Protein AF-A0A956M8A1-F1 (afdb_monomer)

Structure (mmCIF, N/CA/C/O backbone):
data_AF-A0A956M8A1-F1
#
_entry.id   AF-A0A956M8A1-F1
#
loop_
_atom_site.group_PDB
_atom_site.id
_atom_site.type_symbol
_atom_site.label_atom_id
_atom_site.label_alt_id
_atom_site.label_comp_id
_atom_site.label_asym_id
_atom_site.label_entity_id
_atom_site.label_seq_id
_atom_site.pdbx_PDB_ins_code
_atom_site.Cartn_x
_atom_site.Cartn_y
_atom_site.Cartn_z
_atom_site.occupancy
_atom_site.B_iso_or_equiv
_atom_site.auth_seq_id
_atom_site.auth_comp_id
_atom_site.auth_asym_id
_atom_site.auth_atom_id
_atom_site.pdbx_PDB_model_num
ATOM 1 N N . MET A 1 1 ? -29.589 9.123 5.450 1.00 51.94 1 MET A N 1
ATOM 2 C CA . MET A 1 1 ? -28.430 9.731 6.140 1.00 51.94 1 MET A CA 1
ATOM 3 C C . MET A 1 1 ? -27.261 9.738 5.172 1.00 51.94 1 MET A C 1
ATOM 5 O O . MET A 1 1 ? -26.953 8.689 4.619 1.00 51.94 1 MET A O 1
ATOM 9 N N . GLU A 1 2 ? -26.686 10.904 4.882 1.00 62.53 2 GLU A N 1
ATOM 10 C CA . GLU A 1 2 ? -25.584 11.034 3.921 1.00 62.53 2 GLU A CA 1
ATOM 11 C C . GLU A 1 2 ? -24.383 10.177 4.358 1.00 62.53 2 GLU A C 1
ATOM 13 O O . GLU A 1 2 ? -23.876 10.317 5.469 1.00 62.53 2 GLU A O 1
ATOM 18 N N . LYS A 1 3 ? -23.926 9.267 3.489 1.00 75.00 3 LYS A N 1
ATOM 19 C CA . LYS A 1 3 ? -22.806 8.347 3.773 1.00 75.00 3 LYS A CA 1
ATOM 20 C C . LYS A 1 3 ? -21.449 9.067 3.864 1.00 75.00 3 LYS A C 1
ATOM 22 O O . LYS A 1 3 ? -20.579 8.677 4.639 1.00 75.00 3 LYS A O 1
ATOM 27 N N . LEU A 1 4 ? -21.289 10.144 3.095 1.00 75.69 4 LEU A N 1
ATOM 28 C CA . LEU A 1 4 ? -20.060 10.937 2.959 1.00 75.69 4 LEU A CA 1
ATOM 29 C C . LEU A 1 4 ? -19.534 11.570 4.266 1.00 75.69 4 LEU A C 1
ATOM 31 O O . LEU A 1 4 ? -18.339 11.421 4.536 1.00 75.69 4 LEU A O 1
ATOM 35 N N . PRO A 1 5 ? -20.345 12.260 5.095 1.00 83.75 5 PRO A N 1
ATOM 36 C CA . PRO A 1 5 ? -19.849 12.862 6.335 1.00 83.75 5 PRO A CA 1
ATOM 37 C C . PRO A 1 5 ? -19.340 11.820 7.338 1.00 83.75 5 PRO A C 1
ATOM 39 O O . PRO A 1 5 ? -18.311 12.038 7.977 1.00 83.75 5 PRO A O 1
ATOM 42 N N . ILE A 1 6 ? -20.003 10.664 7.437 1.00 84.31 6 ILE A N 1
ATOM 43 C CA . ILE A 1 6 ? -19.610 9.587 8.358 1.00 84.31 6 ILE A CA 1
ATOM 44 C C . ILE A 1 6 ? -18.270 8.976 7.928 1.00 84.31 6 ILE A C 1
ATOM 46 O O . ILE A 1 6 ? -17.374 8.822 8.758 1.00 84.31 6 ILE A O 1
ATOM 50 N N . LEU A 1 7 ? -18.098 8.705 6.629 1.00 85.81 7 LEU A N 1
ATOM 51 C CA . LEU A 1 7 ? -16.850 8.172 6.073 1.00 85.81 7 LEU A CA 1
ATOM 52 C C . LEU A 1 7 ? -15.654 9.088 6.384 1.00 85.81 7 LEU A C 1
ATOM 54 O O . LEU A 1 7 ? -14.613 8.626 6.848 1.00 85.81 7 LEU A O 1
ATOM 58 N N . ARG A 1 8 ? -15.813 10.405 6.197 1.00 87.75 8 ARG A N 1
ATOM 59 C CA . ARG A 1 8 ? -14.757 11.391 6.489 1.00 87.75 8 ARG A CA 1
ATOM 60 C C . ARG A 1 8 ? -14.334 11.368 7.956 1.00 87.75 8 ARG A C 1
ATOM 62 O O . ARG A 1 8 ? -13.142 11.412 8.250 1.00 87.75 8 ARG A O 1
ATOM 69 N N . ILE A 1 9 ? -15.296 11.281 8.876 1.00 87.38 9 ILE A N 1
ATOM 70 C CA . ILE A 1 9 ? -15.013 11.216 10.316 1.00 87.38 9 ILE A CA 1
ATOM 71 C C . ILE A 1 9 ? -14.219 9.949 10.646 1.00 87.38 9 ILE A C 1
ATOM 73 O O . ILE A 1 9 ? -13.242 10.029 11.389 1.00 87.38 9 ILE A O 1
ATOM 77 N N . LEU A 1 10 ? -14.592 8.803 10.070 1.00 85.56 10 LEU A N 1
ATOM 78 C CA . LEU A 1 10 ? -13.878 7.540 10.275 1.00 85.56 10 LEU A CA 1
ATOM 79 C C . LEU A 1 10 ? -12.429 7.622 9.779 1.00 85.56 10 LEU A C 1
ATOM 81 O O . LEU A 1 10 ? -11.511 7.269 10.516 1.00 85.56 10 LEU A O 1
ATOM 85 N N . ILE A 1 11 ? -12.204 8.188 8.592 1.00 85.94 11 ILE A N 1
ATOM 86 C CA . ILE A 1 11 ? -10.853 8.392 8.045 1.00 85.94 11 ILE A CA 1
ATOM 87 C C . ILE A 1 11 ? -10.018 9.310 8.956 1.00 85.94 11 ILE A C 1
ATOM 89 O O . ILE A 1 11 ? -8.850 9.032 9.230 1.00 85.94 11 ILE A O 1
ATOM 93 N N . LEU A 1 12 ? -10.604 10.387 9.489 1.00 87.31 12 LEU A N 1
ATOM 94 C CA . LEU A 1 12 ? -9.912 11.281 10.427 1.00 87.31 12 LEU A CA 1
ATOM 95 C C . LEU A 1 12 ? -9.547 10.587 11.744 1.00 87.31 12 LEU A C 1
ATOM 97 O O . LEU A 1 12 ? -8.491 10.869 12.321 1.00 87.31 12 LEU A O 1
ATOM 101 N N . VAL A 1 13 ? -10.407 9.691 12.232 1.00 86.12 13 VAL A N 1
ATOM 102 C CA . VAL A 1 13 ? -10.113 8.866 13.409 1.00 86.12 13 VAL A CA 1
ATOM 103 C C . VAL A 1 13 ? -8.920 7.957 13.129 1.00 86.12 13 VAL A C 1
ATOM 105 O O . VAL A 1 13 ? -8.018 7.899 13.964 1.00 86.12 13 VAL A O 1
ATOM 108 N N . GLU A 1 14 ? -8.850 7.330 11.954 1.00 86.06 14 GLU A N 1
ATOM 109 C CA . GLU A 1 14 ? -7.715 6.483 11.560 1.00 86.06 14 GLU A CA 1
ATOM 110 C C . GLU A 1 14 ? -6.393 7.259 11.519 1.00 86.06 14 GLU A C 1
ATOM 112 O O . GLU A 1 14 ? -5.407 6.851 12.143 1.00 86.06 14 GLU A O 1
ATOM 117 N N . ILE A 1 15 ? -6.389 8.441 10.893 1.00 85.31 15 ILE A N 1
ATOM 118 C CA . ILE A 1 15 ? -5.215 9.328 10.841 1.00 85.31 15 ILE A CA 1
ATOM 119 C C . ILE A 1 15 ? -4.724 9.660 12.257 1.00 85.31 15 ILE A C 1
ATOM 121 O O . ILE A 1 15 ? -3.549 9.468 12.586 1.00 85.31 15 ILE A O 1
ATOM 125 N N . LYS A 1 16 ? -5.626 10.113 13.138 1.00 85.19 16 LYS A N 1
ATOM 126 C CA . LYS A 1 16 ? -5.287 10.431 14.537 1.00 85.19 16 LYS A CA 1
ATOM 127 C C . LYS A 1 16 ? -4.795 9.200 15.295 1.00 85.19 16 LYS A C 1
ATOM 129 O O . LYS A 1 16 ? -3.864 9.286 16.095 1.00 85.19 16 LYS A O 1
ATOM 134 N N . SER A 1 17 ? -5.406 8.050 15.036 1.00 78.69 17 SER A N 1
ATOM 135 C CA . SER A 1 17 ? -5.060 6.779 15.660 1.00 78.69 17 SER A CA 1
ATOM 136 C C . SER A 1 17 ? -3.626 6.373 15.309 1.00 78.69 17 SER A C 1
ATOM 138 O O . SER A 1 17 ? -2.879 5.910 16.175 1.00 78.69 17 SER A O 1
ATOM 140 N N . ILE A 1 18 ? -3.205 6.555 14.057 1.00 79.38 18 ILE A N 1
ATOM 141 C CA . ILE A 1 18 ? -1.835 6.283 13.595 1.00 79.38 18 ILE A CA 1
ATOM 142 C C . ILE A 1 18 ? -0.831 7.240 14.232 1.00 79.38 18 ILE A C 1
ATOM 144 O O . ILE A 1 18 ? 0.179 6.797 14.784 1.00 79.38 18 ILE A O 1
ATOM 148 N N . LEU A 1 19 ? -1.159 8.532 14.263 1.00 78.50 19 LEU A N 1
ATOM 149 C CA . LEU A 1 19 ? -0.341 9.563 14.901 1.00 78.50 19 LEU A CA 1
ATOM 150 C C . LEU A 1 19 ? -0.251 9.423 16.429 1.00 78.50 19 LEU A C 1
ATOM 152 O O . LEU A 1 19 ? 0.582 10.082 17.052 1.00 78.50 19 LEU A O 1
ATOM 156 N N . ARG A 1 20 ? -1.056 8.566 17.065 1.00 78.69 20 ARG A N 1
ATOM 157 C CA . ARG A 1 20 ? -0.955 8.286 18.507 1.00 78.69 20 ARG A CA 1
ATOM 158 C C . ARG A 1 20 ? -0.129 7.039 18.819 1.00 78.69 20 ARG A C 1
ATOM 160 O O . ARG A 1 20 ? 0.590 7.018 19.814 1.00 78.69 20 ARG A O 1
ATOM 167 N N . SER A 1 21 ? -0.217 5.998 17.996 1.00 75.00 21 SER A N 1
ATOM 168 C CA . SER A 1 21 ? 0.440 4.710 18.258 1.00 75.00 21 SER A CA 1
ATOM 169 C C . SER A 1 21 ? 1.935 4.729 17.922 1.00 75.00 21 SER A C 1
ATOM 171 O O . SER A 1 21 ? 2.307 5.028 16.789 1.00 75.00 21 SER A O 1
ATOM 173 N N . LYS A 1 22 ? 2.797 4.334 18.874 1.00 71.00 22 LYS A N 1
ATOM 174 C CA . LYS A 1 22 ? 4.254 4.204 18.655 1.00 71.00 22 LYS A CA 1
ATOM 175 C C . LYS A 1 22 ? 4.585 3.224 17.522 1.00 71.00 22 LYS A C 1
ATOM 177 O O . LYS A 1 22 ? 5.469 3.500 16.720 1.00 71.00 22 LYS A O 1
ATOM 182 N N . TYR A 1 23 ? 3.836 2.123 17.435 1.00 68.81 23 TYR A N 1
ATOM 183 C CA . TYR A 1 23 ? 4.031 1.084 16.423 1.00 68.81 23 TYR A CA 1
ATOM 184 C C . TYR A 1 23 ? 3.802 1.590 14.990 1.00 68.81 23 TYR A C 1
ATOM 186 O O . TYR A 1 23 ? 4.691 1.488 14.153 1.00 68.81 23 TYR A O 1
ATOM 194 N N . LEU A 1 24 ? 2.657 2.222 14.708 1.00 72.88 24 LEU A N 1
ATOM 195 C CA . LEU A 1 24 ? 2.382 2.717 13.352 1.00 72.88 24 LEU A CA 1
ATOM 196 C C . LEU A 1 24 ? 3.245 3.919 12.966 1.00 72.88 24 LEU A C 1
ATOM 198 O O . LEU A 1 24 ? 3.563 4.067 11.793 1.00 72.88 24 LEU A O 1
ATOM 202 N N . LYS A 1 25 ? 3.688 4.741 13.928 1.00 78.50 25 LYS A N 1
ATOM 203 C CA . LYS A 1 25 ? 4.721 5.755 13.656 1.00 78.50 25 LYS A CA 1
ATOM 204 C C . LYS A 1 25 ? 6.013 5.120 13.166 1.00 78.50 25 LYS A C 1
ATOM 206 O O . LYS A 1 25 ? 6.611 5.626 12.225 1.00 78.50 25 LYS A O 1
ATOM 211 N N . HIS A 1 26 ? 6.426 4.015 13.783 1.00 78.06 26 HIS A N 1
ATOM 212 C CA . HIS A 1 26 ? 7.600 3.284 13.331 1.00 78.06 26 HIS A CA 1
ATOM 213 C C . HIS A 1 26 ? 7.394 2.693 11.930 1.00 78.06 26 HIS A C 1
ATOM 215 O O . HIS A 1 26 ? 8.296 2.821 11.114 1.00 78.06 26 HIS A O 1
ATOM 221 N N . ASN A 1 27 ? 6.206 2.163 11.607 1.00 79.12 27 ASN A N 1
ATOM 222 C CA . ASN A 1 27 ? 5.908 1.708 10.239 1.00 79.12 27 ASN A CA 1
ATOM 223 C C . ASN A 1 27 ? 5.914 2.849 9.210 1.00 79.12 27 ASN A C 1
ATOM 225 O O . ASN A 1 27 ? 6.357 2.661 8.084 1.00 79.12 27 ASN A O 1
ATOM 229 N N . ILE A 1 28 ? 5.461 4.053 9.577 1.00 82.81 28 ILE A N 1
ATOM 230 C CA . ILE A 1 28 ? 5.602 5.223 8.699 1.00 82.81 28 ILE A CA 1
ATOM 231 C C . ILE A 1 28 ? 7.079 5.540 8.481 1.00 82.81 28 ILE A C 1
ATOM 233 O O . ILE A 1 28 ? 7.489 5.750 7.345 1.00 82.81 28 ILE A O 1
ATOM 237 N N . LEU A 1 29 ? 7.880 5.553 9.550 1.00 84.31 29 LEU A N 1
ATOM 238 C CA . LEU A 1 29 ? 9.313 5.816 9.452 1.00 84.31 29 LEU A CA 1
ATOM 239 C C . LEU A 1 29 ? 10.025 4.756 8.608 1.00 84.31 29 LEU A C 1
ATOM 241 O O . LEU A 1 29 ? 10.819 5.123 7.750 1.00 84.31 29 LEU A O 1
ATOM 245 N N . SER A 1 30 ? 9.726 3.467 8.790 1.00 82.69 30 SER A N 1
ATOM 246 C CA . SER A 1 30 ? 10.317 2.395 7.983 1.00 82.69 30 SER A CA 1
ATOM 247 C C . SER A 1 30 ? 9.926 2.506 6.509 1.00 82.69 30 SER A C 1
ATOM 249 O O . SER A 1 30 ? 10.789 2.340 5.652 1.00 82.69 30 SER A O 1
ATOM 251 N N . ASN A 1 31 ? 8.682 2.885 6.202 1.00 84.88 31 ASN A N 1
ATOM 252 C CA . ASN A 1 31 ? 8.256 3.171 4.831 1.00 84.88 31 ASN A CA 1
ATOM 253 C C . ASN A 1 31 ? 8.973 4.400 4.248 1.00 84.88 31 ASN A C 1
ATOM 255 O O . ASN A 1 31 ? 9.395 4.368 3.095 1.00 84.88 31 ASN A O 1
ATOM 259 N N . CYS A 1 32 ? 9.191 5.457 5.037 1.00 86.81 32 CYS A N 1
ATOM 260 C CA . CYS A 1 32 ? 10.012 6.595 4.613 1.00 86.81 32 CYS A CA 1
ATOM 261 C C . CYS A 1 32 ? 11.464 6.177 4.333 1.00 86.81 32 CYS A C 1
ATOM 263 O O . CYS A 1 32 ? 12.019 6.576 3.313 1.00 86.81 32 CYS A O 1
ATOM 265 N N . TYR A 1 33 ? 12.070 5.346 5.188 1.00 86.31 33 TYR A N 1
ATOM 266 C CA . TYR A 1 33 ? 13.407 4.798 4.945 1.00 86.31 33 TYR A CA 1
ATOM 267 C C . TYR A 1 33 ? 13.448 3.939 3.680 1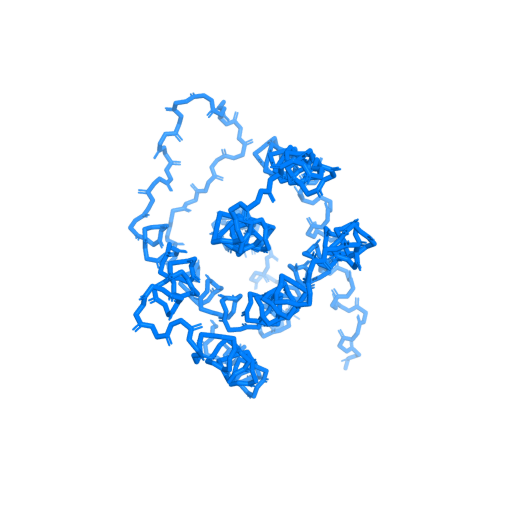.00 86.31 33 TYR A C 1
ATOM 269 O O . TYR A 1 33 ? 14.366 4.097 2.881 1.00 86.31 33 TYR A O 1
ATOM 277 N N . ALA A 1 34 ? 12.446 3.086 3.451 1.00 84.69 34 ALA A N 1
ATOM 278 C CA . ALA A 1 34 ? 12.351 2.280 2.237 1.00 84.69 34 ALA A CA 1
ATOM 279 C C . ALA A 1 34 ? 12.303 3.158 0.975 1.00 84.69 34 ALA A C 1
ATOM 281 O O . ALA A 1 34 ? 13.002 2.870 0.005 1.00 84.69 34 ALA A O 1
ATOM 282 N N . VAL A 1 35 ? 11.553 4.267 1.005 1.00 85.75 35 VAL A N 1
ATOM 283 C CA . VAL A 1 35 ? 11.546 5.247 -0.092 1.00 85.75 35 VAL A CA 1
ATOM 284 C C . VAL A 1 35 ? 12.893 5.952 -0.234 1.00 85.75 35 VAL A C 1
ATOM 286 O O . VAL A 1 35 ? 13.390 6.056 -1.344 1.00 85.75 35 VAL A O 1
ATOM 289 N N . LEU A 1 36 ? 13.542 6.391 0.845 1.00 86.69 36 LEU A N 1
ATOM 290 C CA . LEU A 1 36 ? 14.869 7.018 0.744 1.00 86.69 36 LEU A CA 1
ATOM 291 C C . LEU A 1 36 ? 15.908 6.074 0.123 1.00 86.69 36 LEU A C 1
ATOM 293 O O . LEU A 1 36 ? 16.681 6.482 -0.741 1.00 86.69 36 LEU A O 1
ATOM 297 N N . ILE A 1 37 ? 15.886 4.801 0.517 1.00 84.44 37 ILE A N 1
ATOM 298 C CA . ILE A 1 37 ? 16.754 3.773 -0.057 1.00 84.44 37 ILE A CA 1
ATOM 299 C C . ILE A 1 37 ? 16.412 3.556 -1.539 1.00 84.44 37 ILE A C 1
ATOM 301 O O . ILE A 1 37 ? 17.314 3.447 -2.365 1.00 84.44 37 ILE A O 1
ATOM 305 N N . ALA A 1 38 ? 15.125 3.544 -1.904 1.00 81.31 38 ALA A N 1
ATOM 306 C CA . ALA A 1 38 ? 14.689 3.477 -3.298 1.00 81.31 38 ALA A CA 1
ATOM 307 C C . ALA A 1 38 ? 15.300 4.585 -4.155 1.00 81.31 38 ALA A C 1
ATOM 309 O O . ALA A 1 38 ? 15.842 4.315 -5.224 1.00 81.31 38 ALA A O 1
ATOM 310 N N . LEU A 1 39 ? 15.227 5.822 -3.664 1.00 81.50 39 LEU A N 1
ATOM 311 C CA . LEU A 1 39 ? 15.738 7.000 -4.355 1.00 81.50 39 LEU A CA 1
ATOM 312 C C . LEU A 1 39 ? 17.247 6.917 -4.576 1.00 81.50 39 LEU A C 1
ATOM 314 O O . LEU A 1 39 ? 17.724 7.294 -5.643 1.00 81.50 39 LEU A O 1
ATOM 318 N N . PHE A 1 40 ? 17.982 6.372 -3.606 1.00 82.56 40 PHE A N 1
ATOM 319 C CA . PHE A 1 40 ? 19.422 6.169 -3.727 1.00 82.56 40 PHE A CA 1
ATOM 320 C C . PHE A 1 40 ? 19.777 5.202 -4.869 1.00 82.56 40 PHE A C 1
ATOM 322 O O . PHE A 1 40 ? 20.618 5.522 -5.702 1.00 82.56 40 PHE A O 1
ATOM 329 N N . PHE A 1 41 ? 19.095 4.054 -4.958 1.00 77.81 41 PHE A N 1
ATOM 330 C CA . PHE A 1 41 ? 19.347 3.068 -6.019 1.00 77.81 41 PHE A CA 1
ATOM 331 C C . PHE A 1 41 ? 18.847 3.508 -7.399 1.00 77.81 41 PHE A C 1
ATOM 333 O O . PHE A 1 41 ? 19.439 3.143 -8.409 1.00 77.81 41 PHE A O 1
ATOM 340 N N . ILE A 1 42 ? 17.760 4.280 -7.452 1.00 73.12 42 ILE A N 1
ATOM 341 C CA . ILE A 1 42 ? 17.188 4.791 -8.705 1.00 73.12 42 ILE A CA 1
ATOM 342 C C . ILE A 1 42 ? 18.021 5.951 -9.274 1.00 73.12 42 ILE A C 1
ATOM 344 O O . ILE A 1 42 ? 18.151 6.070 -10.491 1.00 73.12 42 ILE A O 1
ATOM 348 N N . GLY A 1 43 ? 18.579 6.807 -8.412 1.00 68.19 43 GLY A N 1
ATOM 349 C CA . GLY A 1 43 ? 19.349 7.983 -8.826 1.00 68.19 43 GLY A CA 1
ATOM 350 C C . GLY A 1 43 ? 20.753 7.675 -9.355 1.00 68.19 43 GLY A C 1
ATOM 351 O O . GLY A 1 43 ? 21.331 8.495 -10.070 1.00 68.19 43 GLY A O 1
ATOM 352 N N . ASP A 1 44 ? 21.308 6.508 -9.030 1.00 71.25 44 ASP A N 1
ATOM 353 C CA . ASP A 1 44 ? 22.655 6.130 -9.446 1.00 71.25 44 ASP A CA 1
ATOM 354 C C . ASP A 1 44 ? 22.654 5.509 -10.858 1.00 71.25 44 ASP A C 1
ATOM 356 O O . ASP A 1 44 ? 22.192 4.390 -11.094 1.00 71.25 44 ASP A O 1
ATOM 360 N N . LYS A 1 45 ? 23.200 6.261 -11.824 1.00 64.56 45 LYS A N 1
ATOM 361 C CA . LYS A 1 45 ? 23.272 5.889 -13.250 1.00 64.56 45 LYS A CA 1
ATOM 362 C C . LYS A 1 45 ? 24.150 4.662 -13.518 1.00 64.56 45 LYS A C 1
ATOM 364 O O . LYS A 1 45 ? 24.096 4.119 -14.620 1.00 64.56 45 LYS A O 1
ATOM 369 N N . ASN A 1 46 ? 24.948 4.230 -12.542 1.00 61.34 46 ASN A N 1
ATOM 370 C CA . ASN A 1 46 ? 25.857 3.096 -12.685 1.00 61.34 46 ASN A CA 1
ATOM 371 C C . ASN A 1 46 ? 25.167 1.732 -12.519 1.00 61.34 46 ASN A C 1
ATOM 373 O O . ASN A 1 46 ? 25.772 0.703 -12.828 1.00 61.34 46 ASN A O 1
ATOM 377 N N . TYR A 1 47 ? 23.902 1.686 -12.081 1.00 62.50 47 TYR A N 1
ATOM 378 C CA . TYR A 1 47 ? 23.160 0.427 -11.993 1.00 62.50 47 TYR A CA 1
ATOM 379 C C . TYR A 1 47 ? 22.688 -0.042 -13.373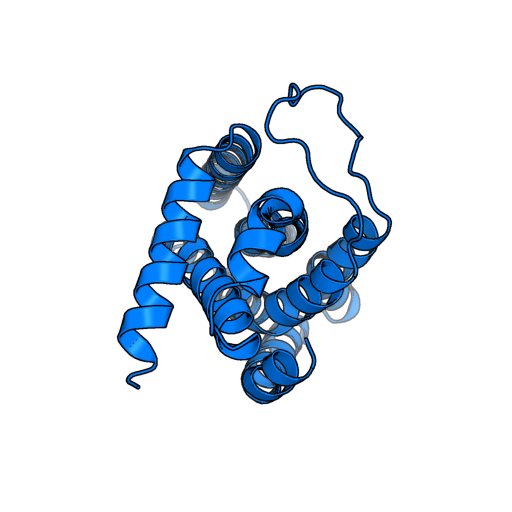 1.00 62.50 47 TYR A C 1
ATOM 381 O O . TYR A 1 47 ? 21.624 0.320 -13.874 1.00 62.50 47 TYR A O 1
ATOM 389 N N . THR A 1 48 ? 23.489 -0.910 -13.986 1.00 60.25 48 THR A N 1
ATOM 390 C CA . THR A 1 48 ? 23.192 -1.550 -15.277 1.00 60.25 48 THR A CA 1
ATOM 391 C C . THR A 1 48 ? 22.293 -2.784 -15.148 1.00 60.25 48 THR A C 1
ATOM 393 O O . THR A 1 48 ? 21.666 -3.187 -16.129 1.00 60.25 48 THR A O 1
ATOM 396 N N . ASN A 1 49 ? 22.165 -3.359 -13.945 1.00 78.19 49 ASN A N 1
ATOM 397 C CA . ASN A 1 49 ? 21.327 -4.531 -13.688 1.00 78.19 49 ASN A CA 1
ATOM 398 C C . ASN A 1 49 ? 19.836 -4.164 -13.639 1.00 78.19 49 ASN A C 1
ATOM 400 O O . ASN A 1 49 ? 19.259 -3.932 -12.577 1.00 78.19 49 ASN A O 1
ATOM 404 N N . GLU A 1 50 ? 19.190 -4.183 -14.804 1.00 75.12 50 GLU A N 1
ATOM 405 C CA . GLU A 1 50 ? 17.755 -3.900 -14.961 1.00 75.12 50 GLU A CA 1
ATOM 406 C C . GLU A 1 50 ? 16.870 -4.803 -14.092 1.00 75.12 50 GLU A C 1
ATOM 408 O O . GLU A 1 50 ? 15.882 -4.347 -13.523 1.00 75.12 50 GLU A O 1
ATOM 413 N N . ILE A 1 51 ? 17.251 -6.073 -13.929 1.00 77.94 51 ILE A N 1
ATOM 414 C CA . ILE A 1 51 ? 16.509 -7.046 -13.114 1.00 77.94 51 ILE A CA 1
ATOM 415 C C . ILE A 1 51 ? 16.455 -6.608 -11.647 1.00 77.94 51 ILE A C 1
ATOM 417 O O . ILE A 1 51 ? 15.406 -6.708 -11.014 1.00 77.94 51 ILE A O 1
ATOM 421 N N . PHE A 1 52 ? 17.574 -6.106 -11.117 1.00 79.81 52 PHE A N 1
ATOM 422 C CA . PHE A 1 52 ? 17.650 -5.651 -9.734 1.00 79.81 52 PHE A CA 1
ATOM 423 C C . PHE A 1 52 ? 16.727 -4.452 -9.509 1.00 79.81 52 PHE A C 1
ATOM 425 O O . PHE A 1 52 ? 15.927 -4.471 -8.579 1.00 79.81 52 PHE A O 1
ATOM 432 N N . LEU A 1 53 ? 16.768 -3.462 -10.407 1.00 80.69 53 LEU A N 1
ATOM 433 C CA . LEU A 1 53 ? 15.891 -2.290 -10.342 1.00 80.69 53 LEU A CA 1
ATOM 434 C C . LEU A 1 53 ? 14.411 -2.686 -10.375 1.00 80.69 53 LEU A C 1
ATOM 436 O O . LEU A 1 53 ? 13.624 -2.169 -9.588 1.00 80.69 53 LEU A O 1
ATOM 440 N N . ILE A 1 54 ? 14.029 -3.643 -11.222 1.00 79.94 54 ILE A N 1
ATOM 441 C CA . ILE A 1 54 ? 12.639 -4.104 -11.327 1.00 79.94 54 ILE A CA 1
ATOM 442 C C . ILE A 1 54 ? 12.179 -4.774 -10.029 1.00 79.94 54 ILE A C 1
ATOM 444 O O . ILE A 1 54 ? 11.158 -4.380 -9.465 1.00 79.94 54 ILE A O 1
ATOM 448 N N . ILE A 1 55 ? 12.955 -5.727 -9.507 1.00 79.75 55 ILE A N 1
ATOM 449 C CA . ILE A 1 55 ? 12.659 -6.397 -8.231 1.00 79.75 55 ILE A CA 1
ATOM 450 C C . ILE A 1 55 ? 12.538 -5.368 -7.105 1.00 79.75 55 ILE A C 1
ATOM 452 O O . ILE A 1 55 ? 11.578 -5.394 -6.333 1.00 79.75 55 ILE A O 1
ATOM 456 N N . TRP A 1 56 ? 13.478 -4.424 -7.053 1.00 79.94 56 TRP A N 1
ATOM 457 C CA . TRP A 1 56 ? 13.486 -3.368 -6.053 1.00 79.94 56 TRP A CA 1
ATOM 458 C C . TRP A 1 56 ? 12.229 -2.502 -6.156 1.00 79.94 56 TRP A C 1
ATOM 460 O O . TRP A 1 56 ? 11.548 -2.299 -5.152 1.00 79.94 56 TRP A O 1
ATOM 470 N N . THR A 1 57 ? 11.840 -2.072 -7.365 1.00 83.25 57 THR A N 1
ATOM 471 C CA . THR A 1 57 ? 10.599 -1.305 -7.554 1.00 83.25 57 THR A CA 1
ATOM 472 C C . THR A 1 57 ? 9.362 -2.065 -7.092 1.00 83.25 57 THR A C 1
ATOM 474 O O . THR A 1 57 ? 8.536 -1.482 -6.396 1.00 83.25 57 THR A O 1
ATOM 477 N N . CYS A 1 58 ? 9.242 -3.364 -7.387 1.00 81.62 58 CYS A N 1
ATOM 478 C CA . CYS A 1 58 ? 8.118 -4.169 -6.905 1.00 81.62 58 CYS A CA 1
ATOM 479 C C . CYS A 1 58 ? 8.048 -4.198 -5.375 1.00 81.62 58 CYS A C 1
ATOM 481 O O . CYS A 1 58 ? 6.965 -4.055 -4.811 1.00 81.62 58 CYS A O 1
ATOM 483 N N . ILE A 1 59 ? 9.194 -4.347 -4.711 1.00 82.25 59 ILE A N 1
ATOM 484 C CA . ILE A 1 59 ? 9.287 -4.362 -3.250 1.00 82.25 59 ILE A CA 1
ATOM 485 C C . ILE A 1 59 ? 8.870 -3.004 -2.673 1.00 82.25 59 ILE A C 1
ATOM 487 O O . ILE A 1 59 ? 7.997 -2.943 -1.810 1.00 82.25 59 ILE A O 1
ATOM 491 N N . ILE A 1 60 ? 9.442 -1.909 -3.176 1.00 84.38 60 ILE A N 1
ATOM 492 C CA . ILE A 1 60 ? 9.179 -0.546 -2.687 1.00 84.38 60 ILE A CA 1
ATOM 493 C C . ILE A 1 60 ? 7.705 -0.173 -2.831 1.00 84.38 60 ILE A C 1
ATOM 495 O O . ILE A 1 60 ? 7.120 0.411 -1.922 1.00 84.38 60 ILE A O 1
ATOM 499 N N . VAL A 1 61 ? 7.093 -0.524 -3.962 1.00 87.62 61 VAL A N 1
ATOM 500 C CA . VAL A 1 61 ? 5.668 -0.275 -4.197 1.00 87.62 61 VAL A CA 1
ATOM 501 C C . VAL A 1 61 ? 4.810 -1.070 -3.210 1.00 87.62 61 VAL A C 1
ATOM 503 O O . VAL A 1 61 ? 3.778 -0.580 -2.759 1.00 87.62 61 VAL A O 1
ATOM 506 N N . ALA A 1 62 ? 5.237 -2.264 -2.810 1.00 84.31 62 ALA A N 1
ATOM 507 C CA . ALA A 1 62 ? 4.496 -3.093 -1.871 1.00 84.31 62 ALA A CA 1
ATOM 508 C C . ALA A 1 62 ? 4.507 -2.535 -0.432 1.00 84.31 62 ALA A C 1
ATOM 510 O O . ALA A 1 62 ? 3.500 -2.614 0.278 1.00 84.31 62 ALA A O 1
ATOM 511 N N . PHE A 1 63 ? 5.642 -1.971 0.005 1.00 84.00 63 PHE A N 1
ATOM 512 C CA . PHE A 1 63 ? 5.918 -1.583 1.399 1.00 84.00 63 PHE A CA 1
ATOM 513 C C . PHE A 1 63 ? 4.799 -0.764 2.080 1.00 84.00 63 PHE A C 1
ATOM 515 O O . PHE A 1 63 ? 4.355 -1.161 3.163 1.00 84.00 63 PHE A O 1
ATOM 522 N N . PRO A 1 64 ? 4.272 0.323 1.474 1.00 85.62 64 PRO A N 1
ATOM 523 C CA . PRO A 1 64 ? 3.217 1.130 2.088 1.00 85.62 64 PRO A CA 1
ATOM 524 C C . PRO A 1 64 ? 1.935 0.345 2.385 1.00 85.62 64 PRO A C 1
ATOM 526 O O . PRO A 1 64 ? 1.338 0.507 3.450 1.00 85.62 64 PRO A O 1
ATOM 529 N N . VAL A 1 65 ? 1.524 -0.531 1.465 1.00 86.50 65 VAL A N 1
ATOM 530 C CA . VAL A 1 65 ? 0.297 -1.326 1.603 1.00 86.50 65 VAL A CA 1
ATOM 531 C C . VAL A 1 65 ? 0.498 -2.414 2.657 1.00 86.50 65 VAL A C 1
ATOM 533 O O . VAL A 1 65 ? -0.328 -2.554 3.561 1.00 86.50 65 VAL A O 1
ATOM 536 N N . ILE A 1 66 ? 1.624 -3.129 2.617 1.00 79.75 66 ILE A N 1
ATOM 537 C CA . ILE A 1 66 ? 1.930 -4.203 3.575 1.00 79.75 66 ILE A CA 1
ATOM 538 C C . ILE A 1 66 ? 2.119 -3.672 4.991 1.00 79.75 66 ILE A C 1
ATOM 540 O O . ILE A 1 66 ? 1.711 -4.314 5.956 1.00 79.75 66 ILE A O 1
ATOM 544 N N . GLY A 1 67 ? 2.742 -2.504 5.132 1.00 76.50 67 GLY A N 1
ATOM 545 C CA . GLY A 1 67 ? 3.079 -1.951 6.436 1.00 76.50 67 GLY A CA 1
ATOM 546 C C . GLY A 1 67 ? 1.853 -1.635 7.295 1.00 76.50 67 GLY A C 1
ATOM 547 O O . GLY A 1 67 ? 1.957 -1.645 8.520 1.00 76.50 67 GLY A O 1
ATOM 548 N N . ILE A 1 68 ? 0.690 -1.366 6.690 1.00 78.81 68 ILE A N 1
ATOM 549 C CA . ILE A 1 68 ? -0.507 -0.950 7.436 1.00 78.81 68 ILE A CA 1
ATOM 550 C C . ILE A 1 68 ? -1.662 -1.952 7.317 1.00 78.81 68 ILE A C 1
ATOM 552 O O . ILE A 1 68 ? -2.314 -2.226 8.324 1.00 78.81 68 ILE A O 1
ATOM 556 N N . SER A 1 69 ? -1.881 -2.560 6.146 1.00 73.75 69 SER A N 1
ATOM 557 C CA . SER A 1 69 ? -3.040 -3.438 5.875 1.00 73.75 69 SER A CA 1
ATOM 558 C C . SER A 1 69 ? -3.290 -4.566 6.896 1.00 73.75 69 SER A C 1
ATOM 560 O O . SER A 1 69 ? -4.428 -4.713 7.334 1.00 73.75 69 SER A O 1
ATOM 562 N N . PRO A 1 70 ? -2.280 -5.323 7.368 1.00 67.88 70 PRO A N 1
ATOM 563 C CA . PRO A 1 70 ? -2.484 -6.382 8.363 1.00 67.88 70 PRO A CA 1
ATOM 564 C C . PRO A 1 70 ? -2.959 -5.884 9.741 1.00 67.88 70 PRO A C 1
ATOM 566 O O . PRO A 1 70 ? -3.420 -6.661 10.574 1.00 67.88 70 PRO A O 1
ATOM 569 N N . PHE A 1 71 ? -2.784 -4.597 10.039 1.00 68.06 71 PHE A N 1
ATOM 570 C CA . PHE A 1 71 ? -2.891 -4.063 11.398 1.00 68.06 71 PHE A CA 1
ATOM 571 C C . PHE A 1 71 ? -4.224 -3.369 11.691 1.00 68.06 71 PHE A C 1
ATOM 573 O O . PHE A 1 71 ? -4.432 -2.899 12.810 1.00 68.06 71 PHE A O 1
ATOM 580 N N . PHE A 1 72 ? -5.132 -3.289 10.717 1.00 71.81 72 PHE A N 1
ATOM 581 C CA . PHE A 1 72 ? -6.335 -2.469 10.849 1.00 71.81 72 PHE A CA 1
ATOM 582 C C . PHE A 1 72 ? -7.352 -2.981 11.861 1.00 71.81 72 PHE A C 1
ATOM 584 O O . PHE A 1 72 ? -7.837 -2.190 12.668 1.00 71.81 72 PHE A O 1
ATOM 591 N N . PHE A 1 73 ? -7.700 -4.266 11.815 1.00 72.00 73 PHE A N 1
ATOM 592 C CA . PHE A 1 73 ? -8.728 -4.823 12.701 1.00 72.00 73 PHE A CA 1
ATOM 593 C C . PHE A 1 73 ? -8.154 -5.188 14.073 1.00 72.00 73 PHE A C 1
ATOM 595 O O . PHE A 1 73 ? -8.758 -4.900 15.106 1.00 72.00 73 PHE A O 1
ATOM 602 N N . SER A 1 74 ? -6.925 -5.707 14.101 1.00 69.38 74 SER A N 1
ATOM 603 C CA . SER A 1 74 ? -6.208 -6.049 15.336 1.00 69.38 74 SER A CA 1
ATOM 604 C C . SER A 1 74 ? -5.953 -4.840 16.250 1.00 69.38 74 SER A C 1
ATOM 606 O O . SER A 1 74 ? -5.940 -4.973 17.479 1.00 69.38 74 SER A O 1
ATOM 608 N N . LYS A 1 75 ? -5.799 -3.641 15.674 1.00 68.38 75 LYS A N 1
ATOM 609 C CA . LYS A 1 75 ? -5.642 -2.377 16.408 1.00 68.38 75 LYS A CA 1
ATOM 610 C C . LYS A 1 75 ? -6.902 -1.940 17.151 1.00 68.38 75 LYS A C 1
ATOM 612 O O . LYS A 1 75 ? -6.797 -1.415 18.264 1.00 68.38 75 LYS A O 1
ATOM 617 N N . ASP A 1 76 ? -8.065 -2.163 16.550 1.00 69.19 76 ASP A N 1
ATOM 618 C CA . ASP A 1 76 ? -9.341 -1.645 17.039 1.00 69.19 76 ASP A CA 1
ATOM 619 C C . ASP A 1 76 ? -10.001 -2.550 18.079 1.00 69.19 76 ASP A C 1
ATOM 621 O O . ASP A 1 76 ? -11.011 -2.167 18.659 1.00 69.19 76 ASP A O 1
ATOM 625 N N . GLY A 1 77 ? -9.396 -3.688 18.435 1.00 65.62 77 GLY A N 1
ATOM 626 C CA . GLY A 1 77 ? -9.920 -4.613 19.450 1.00 65.62 77 GLY A CA 1
ATOM 627 C C . GLY A 1 77 ? -10.156 -4.012 20.851 1.00 65.62 77 GLY A C 1
ATOM 628 O O . GLY A 1 77 ? -10.770 -4.668 21.697 1.00 65.62 77 GLY A O 1
ATOM 629 N N . THR A 1 78 ? -9.678 -2.788 21.114 1.00 64.75 78 THR A N 1
ATOM 630 C CA . THR A 1 78 ? -9.968 -1.997 22.332 1.00 64.75 78 THR A CA 1
ATOM 631 C C . THR A 1 78 ? -11.105 -0.986 22.155 1.00 64.75 78 THR A C 1
ATOM 633 O O . THR A 1 78 ? -11.782 -0.659 23.122 1.00 64.75 78 THR A O 1
ATOM 636 N N . ILE A 1 79 ? -11.338 -0.509 20.930 1.00 68.62 79 ILE A N 1
ATOM 637 C CA . ILE A 1 79 ? -12.356 0.497 20.580 1.00 68.62 79 ILE A CA 1
ATOM 638 C C . ILE A 1 79 ? -13.611 -0.185 20.000 1.00 68.62 79 ILE A C 1
ATOM 640 O O . ILE A 1 79 ? -14.676 0.420 19.933 1.00 68.62 79 ILE A O 1
ATOM 644 N N . TYR A 1 80 ? -13.524 -1.474 19.655 1.00 69.81 80 TYR A N 1
ATOM 645 C CA . TYR A 1 80 ? -14.586 -2.265 19.032 1.00 69.81 80 TYR A CA 1
ATOM 646 C C . TYR A 1 80 ? -15.919 -2.218 19.796 1.00 69.81 80 TYR A C 1
ATOM 648 O O . TYR A 1 80 ? -16.975 -2.074 19.189 1.00 69.81 80 TYR A O 1
ATOM 656 N N . GLN A 1 81 ? -15.886 -2.228 21.133 1.00 68.19 81 GLN A N 1
ATOM 657 C CA . GLN A 1 81 ? -17.098 -2.105 21.956 1.00 68.19 81 GLN A CA 1
ATOM 658 C C . GLN A 1 81 ? -17.826 -0.769 21.736 1.00 68.19 81 GLN A C 1
ATOM 660 O O . GLN A 1 81 ? -19.050 -0.738 21.673 1.00 68.19 81 GLN A O 1
ATOM 665 N N . ALA A 1 82 ? -17.090 0.329 21.549 1.00 71.19 82 ALA A N 1
ATOM 666 C CA . ALA A 1 82 ? -17.677 1.633 21.251 1.00 71.19 8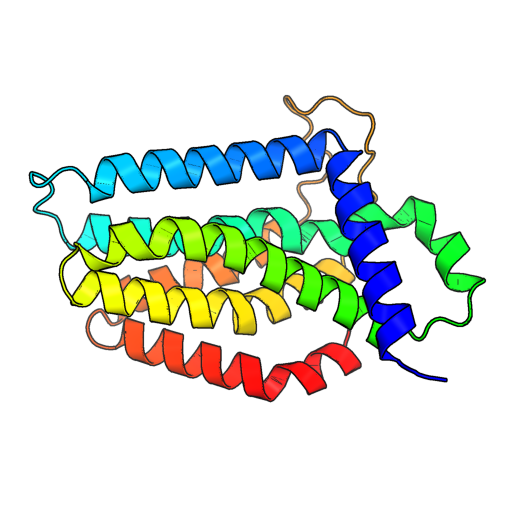2 ALA A CA 1
ATOM 667 C C . ALA A 1 82 ? -18.242 1.712 19.822 1.00 71.19 82 ALA A C 1
ATOM 669 O O . ALA A 1 82 ? -19.160 2.493 19.576 1.00 71.19 82 ALA A O 1
ATOM 670 N N . PHE A 1 83 ? -17.715 0.908 18.892 1.00 71.62 83 PHE A N 1
ATOM 671 C CA . PHE A 1 83 ? -18.274 0.776 17.547 1.00 71.62 83 PHE A CA 1
ATOM 672 C C . PHE A 1 83 ? -19.594 0.001 17.548 1.00 71.62 83 PHE A C 1
ATOM 674 O O . PHE A 1 83 ? -20.519 0.438 16.877 1.00 71.62 83 PHE A O 1
ATOM 681 N N . LEU A 1 84 ? -19.720 -1.067 18.347 1.00 73.38 84 LEU A N 1
ATOM 682 C CA . LEU A 1 84 ? -20.956 -1.862 18.451 1.00 73.38 84 LEU A CA 1
ATOM 683 C C . LEU A 1 84 ? -22.154 -1.070 18.997 1.00 73.38 84 LEU A C 1
ATOM 685 O O . LEU A 1 84 ? -23.296 -1.372 18.670 1.00 73.38 84 LEU A O 1
ATOM 689 N N . ILE A 1 85 ? -21.901 -0.060 19.832 1.00 78.31 85 ILE A N 1
ATOM 690 C CA . ILE A 1 85 ? -22.951 0.769 20.447 1.00 78.31 85 ILE A CA 1
ATOM 691 C C . ILE A 1 85 ? -23.448 1.857 19.476 1.00 78.31 85 ILE A C 1
ATOM 693 O O . ILE A 1 85 ? -24.547 2.389 19.628 1.00 78.31 85 ILE A O 1
ATOM 697 N N . ARG A 1 86 ? -22.647 2.218 18.466 1.00 78.44 86 ARG A N 1
ATOM 698 C CA . ARG A 1 86 ? -23.002 3.242 17.476 1.00 78.44 86 ARG A CA 1
ATOM 699 C C . ARG A 1 86 ? -23.667 2.587 16.268 1.00 78.44 86 ARG A C 1
ATOM 701 O O . ARG A 1 86 ? -23.215 1.554 15.793 1.00 78.44 86 ARG A O 1
ATOM 708 N N . ASN A 1 87 ? -24.686 3.236 15.706 1.00 80.56 87 ASN A N 1
ATOM 709 C CA . ASN A 1 87 ? -25.352 2.778 14.483 1.00 80.56 87 ASN A CA 1
ATOM 710 C C . ASN A 1 87 ? -24.497 3.070 13.228 1.00 80.56 87 ASN A C 1
ATOM 712 O O . ASN A 1 87 ? -24.833 3.928 12.412 1.00 80.56 87 ASN A O 1
ATOM 716 N N . ILE A 1 88 ? -23.338 2.419 13.120 1.00 82.44 88 ILE A N 1
ATOM 717 C CA . ILE A 1 88 ? -22.428 2.505 11.973 1.00 82.44 88 ILE A CA 1
ATOM 718 C C . ILE A 1 88 ? -22.476 1.157 11.259 1.00 82.44 88 ILE A C 1
ATOM 720 O O . ILE A 1 88 ? -22.159 0.130 11.849 1.00 82.44 88 ILE A O 1
ATOM 724 N N . SER A 1 89 ? -22.851 1.148 9.979 1.00 84.56 89 SER A N 1
ATOM 725 C CA . SER A 1 89 ? -22.844 -0.088 9.190 1.00 84.56 89 SER A CA 1
ATOM 726 C C . SER A 1 89 ? -21.417 -0.619 9.021 1.00 84.56 89 SER A C 1
ATOM 728 O O . SER A 1 89 ? -20.528 0.158 8.655 1.00 84.56 89 SER A O 1
ATOM 730 N N . CYS A 1 90 ? -21.219 -1.929 9.182 1.00 82.62 90 CYS A N 1
ATOM 731 C CA . CYS A 1 90 ? -19.922 -2.591 9.006 1.00 82.62 90 CYS A CA 1
ATOM 732 C C . CYS A 1 90 ? -19.274 -2.278 7.647 1.00 82.62 90 CYS A C 1
ATOM 734 O O . CYS A 1 90 ? -18.095 -1.937 7.603 1.00 82.62 90 CYS A O 1
ATOM 736 N N . ASN A 1 91 ? -20.053 -2.256 6.563 1.00 85.81 91 ASN A N 1
ATOM 737 C CA . ASN A 1 91 ? -19.537 -2.006 5.212 1.00 85.81 91 ASN A CA 1
ATOM 738 C C . ASN A 1 91 ? -18.887 -0.615 5.097 1.00 85.81 91 ASN A C 1
ATOM 740 O O . ASN A 1 91 ? -17.807 -0.492 4.533 1.00 85.81 91 ASN A O 1
ATOM 744 N N . LEU A 1 92 ? -19.492 0.424 5.695 1.00 85.62 92 LEU A N 1
ATOM 745 C CA . LEU A 1 92 ? -18.910 1.779 5.722 1.00 85.62 92 LEU A CA 1
ATOM 746 C C . LEU A 1 92 ? -17.613 1.840 6.538 1.00 85.62 92 LEU A C 1
ATOM 748 O O . LEU A 1 92 ? -16.728 2.639 6.237 1.00 85.62 92 LEU A O 1
ATOM 752 N N . TYR A 1 93 ? -17.500 1.021 7.582 1.00 85.88 93 TYR A N 1
ATOM 753 C CA . TYR A 1 93 ? -16.298 0.950 8.406 1.00 85.88 93 TYR A CA 1
ATOM 754 C C . TYR A 1 93 ? -15.141 0.270 7.664 1.00 85.88 93 TYR A C 1
ATOM 756 O O . TYR A 1 93 ? -14.028 0.798 7.654 1.00 85.88 93 TYR A O 1
ATOM 764 N N . VAL A 1 94 ? -15.409 -0.851 6.988 1.00 86.88 94 VAL A N 1
ATOM 765 C CA . VAL A 1 94 ? -14.427 -1.536 6.130 1.00 86.88 94 VAL A CA 1
ATOM 766 C C . VAL A 1 94 ? -14.011 -0.633 4.966 1.00 86.88 94 VAL A C 1
ATOM 768 O O . VAL A 1 94 ? -12.819 -0.460 4.713 1.00 86.88 94 VAL A O 1
ATOM 771 N N . GLU A 1 95 ? -14.974 0.023 4.314 1.00 88.56 95 GLU A N 1
ATOM 772 C CA . GLU A 1 95 ? -14.724 0.972 3.226 1.00 88.56 95 GLU A CA 1
ATOM 773 C C . GLU A 1 95 ? -13.815 2.125 3.676 1.00 88.56 95 GLU A C 1
ATOM 775 O O . GLU A 1 95 ? -12.823 2.421 3.012 1.00 88.56 95 GLU A O 1
ATOM 780 N N . ALA A 1 96 ? -14.081 2.733 4.839 1.00 88.12 96 ALA A N 1
ATOM 781 C CA . ALA A 1 96 ? -13.248 3.810 5.374 1.00 88.12 96 ALA A CA 1
ATOM 782 C C . ALA A 1 96 ? -11.790 3.375 5.602 1.00 88.12 96 ALA A C 1
ATOM 784 O O . ALA A 1 96 ? -10.870 4.149 5.329 1.00 88.12 96 ALA A O 1
ATOM 785 N N . LYS A 1 97 ? -11.562 2.136 6.057 1.00 87.50 97 LYS A N 1
ATOM 786 C CA . LYS A 1 97 ? -10.212 1.584 6.255 1.00 87.50 97 LYS A CA 1
ATOM 787 C C . LYS A 1 97 ? -9.482 1.363 4.940 1.00 87.50 97 LYS A C 1
ATOM 789 O O . LYS A 1 97 ? -8.330 1.767 4.805 1.00 87.50 97 LYS A O 1
ATOM 794 N N . ILE A 1 98 ? -10.153 0.758 3.966 1.00 88.69 98 ILE A N 1
ATOM 795 C CA . ILE A 1 98 ? -9.579 0.505 2.643 1.00 88.69 98 ILE A CA 1
ATOM 796 C C . ILE A 1 98 ? -9.222 1.832 1.961 1.00 88.69 98 ILE A C 1
ATOM 798 O O . ILE A 1 98 ? -8.093 2.008 1.503 1.00 88.69 98 ILE A O 1
ATOM 802 N N . VAL A 1 99 ? -10.142 2.804 1.967 1.00 89.94 99 VAL A N 1
ATOM 803 C CA . VAL A 1 99 ? -9.904 4.150 1.419 1.00 89.94 99 VAL A CA 1
ATOM 804 C C . VAL A 1 99 ? -8.734 4.832 2.125 1.00 89.94 99 VAL A C 1
ATOM 806 O O . VAL A 1 99 ? -7.895 5.446 1.468 1.00 89.94 99 VAL A O 1
ATOM 809 N N . PHE A 1 100 ? -8.628 4.688 3.447 1.00 90.25 100 PHE A N 1
ATOM 810 C CA . PHE A 1 100 ? -7.498 5.219 4.197 1.00 90.25 100 PHE A CA 1
ATOM 811 C C . PHE A 1 100 ? -6.153 4.626 3.725 1.00 90.25 100 PHE A C 1
ATOM 813 O O . PHE A 1 100 ? -5.201 5.384 3.530 1.00 90.25 100 PHE A O 1
ATOM 820 N N . VAL A 1 101 ? -6.060 3.312 3.475 1.00 89.06 101 VAL A N 1
ATOM 821 C CA . VAL A 1 101 ? -4.825 2.700 2.937 1.00 89.06 101 VAL A CA 1
ATOM 822 C C . VAL A 1 101 ? -4.498 3.215 1.552 1.00 89.06 101 VAL A C 1
ATOM 824 O O . VAL A 1 101 ? -3.339 3.512 1.278 1.00 89.06 101 VAL A O 1
ATOM 827 N N . ILE A 1 102 ? -5.507 3.335 0.691 1.00 91.56 102 ILE A N 1
ATOM 828 C CA . ILE A 1 102 ? -5.325 3.859 -0.662 1.00 91.56 102 ILE A CA 1
ATOM 829 C C . ILE A 1 102 ? -4.748 5.274 -0.582 1.00 91.56 102 ILE A C 1
ATOM 831 O O . ILE A 1 102 ? -3.728 5.550 -1.208 1.00 91.56 102 ILE A O 1
ATOM 835 N N . MET A 1 103 ? -5.331 6.149 0.245 1.00 91.56 103 MET A N 1
ATOM 836 C CA . MET A 1 103 ? -4.811 7.503 0.461 1.00 91.56 103 MET A CA 1
ATOM 837 C C . MET A 1 103 ? -3.378 7.491 1.000 1.00 91.56 103 MET A C 1
ATOM 839 O O . MET A 1 103 ? -2.538 8.249 0.522 1.00 91.56 103 MET A O 1
ATOM 843 N N . TYR A 1 104 ? -3.089 6.626 1.974 1.00 90.44 104 TYR A N 1
ATOM 844 C CA . TYR A 1 104 ? -1.755 6.485 2.545 1.00 90.44 104 TYR A CA 1
ATOM 845 C C . TYR A 1 104 ? -0.725 6.062 1.491 1.00 90.44 104 TYR A C 1
ATOM 847 O O . TYR A 1 104 ? 0.290 6.731 1.325 1.00 90.44 104 TYR A O 1
ATOM 855 N N . ALA A 1 105 ? -0.990 4.988 0.748 1.00 91.38 105 ALA A N 1
ATOM 856 C CA . ALA A 1 105 ? -0.085 4.468 -0.270 1.00 91.38 105 ALA A CA 1
ATOM 857 C C . ALA A 1 105 ? 0.109 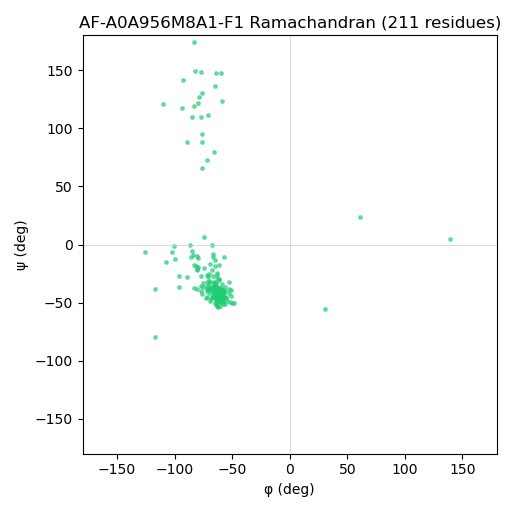5.460 -1.429 1.00 91.38 105 ALA A C 1
ATOM 859 O O . ALA A 1 105 ? 1.236 5.648 -1.885 1.00 91.38 105 ALA A O 1
ATOM 860 N N . LEU A 1 106 ? -0.952 6.166 -1.841 1.00 93.12 106 LEU A N 1
ATOM 861 C CA . LEU A 1 106 ? -0.878 7.198 -2.878 1.00 93.12 106 LEU A CA 1
ATOM 862 C C . LEU A 1 106 ? 0.086 8.334 -2.524 1.00 93.12 106 LEU A C 1
ATOM 864 O O . LEU A 1 106 ? 0.741 8.851 -3.422 1.00 93.12 106 LEU A O 1
ATOM 868 N N . VAL A 1 107 ? 0.224 8.703 -1.247 1.00 92.50 107 VAL A N 1
ATOM 869 C CA . VAL A 1 107 ? 1.198 9.725 -0.821 1.00 92.50 107 VAL A CA 1
ATOM 870 C C . VAL A 1 107 ? 2.628 9.259 -1.112 1.00 92.50 107 VAL A C 1
ATOM 872 O O . VAL A 1 107 ? 3.410 10.006 -1.696 1.00 92.50 107 VAL A O 1
ATOM 875 N N . PHE A 1 108 ? 2.968 8.014 -0.768 1.00 90.75 108 PHE A N 1
ATOM 876 C CA . PHE A 1 108 ? 4.297 7.455 -1.049 1.00 90.75 108 PHE A CA 1
ATOM 877 C C . PHE A 1 108 ? 4.534 7.288 -2.549 1.00 90.75 108 PHE A C 1
ATOM 879 O O . PHE A 1 108 ? 5.615 7.603 -3.043 1.00 90.75 108 PHE A O 1
ATOM 886 N N . TYR A 1 109 ? 3.518 6.850 -3.290 1.00 92.31 109 TYR A N 1
ATOM 887 C CA . TYR A 1 109 ? 3.617 6.716 -4.739 1.00 92.31 109 TYR A CA 1
ATOM 888 C C . TYR A 1 109 ? 3.766 8.076 -5.426 1.00 92.31 109 TYR A C 1
ATOM 890 O O . TYR A 1 109 ? 4.574 8.221 -6.340 1.00 92.31 109 TYR A O 1
ATOM 898 N N . ALA A 1 110 ? 3.068 9.113 -4.967 1.00 91.88 110 ALA A N 1
ATOM 899 C CA . ALA A 1 110 ? 3.238 10.466 -5.488 1.00 91.88 110 ALA A CA 1
ATOM 900 C C . ALA A 1 110 ? 4.680 10.969 -5.305 1.00 91.88 110 ALA A C 1
ATOM 902 O O . ALA A 1 110 ? 5.235 11.565 -6.224 1.00 91.88 110 ALA A O 1
ATOM 903 N N . ILE A 1 111 ? 5.312 10.659 -4.166 1.00 90.25 111 ILE A N 1
ATOM 904 C CA . ILE A 1 111 ? 6.719 10.998 -3.896 1.00 90.25 111 ILE A CA 1
ATOM 905 C C . ILE A 1 111 ? 7.677 10.221 -4.815 1.00 90.25 111 ILE A C 1
ATOM 907 O O . ILE A 1 111 ? 8.651 10.792 -5.294 1.00 90.25 111 ILE A O 1
ATOM 911 N N . LEU A 1 112 ? 7.411 8.938 -5.086 1.00 87.94 112 LEU A N 1
ATOM 912 C CA . LEU A 1 112 ? 8.261 8.073 -5.922 1.00 87.94 112 LEU A CA 1
ATOM 913 C C . LEU A 1 112 ? 8.140 8.348 -7.427 1.00 87.94 112 LEU A C 1
ATOM 915 O O . LEU A 1 112 ? 9.118 8.217 -8.164 1.00 87.94 112 LEU A O 1
ATOM 919 N N . THR A 1 113 ? 6.951 8.737 -7.886 1.00 90.12 113 THR A N 1
ATOM 920 C CA . THR A 1 113 ? 6.629 8.940 -9.308 1.00 90.12 113 THR A CA 1
ATOM 921 C C . THR A 1 113 ? 7.639 9.819 -10.063 1.00 90.12 113 THR A C 1
ATOM 923 O O . THR A 1 113 ? 8.122 9.364 -11.101 1.00 90.12 113 THR A O 1
ATOM 926 N N . PRO A 1 114 ? 8.026 11.027 -9.594 1.00 88.44 114 PRO A N 1
ATOM 927 C CA . PRO A 1 114 ? 8.959 11.878 -10.340 1.00 88.44 114 PRO A CA 1
ATOM 928 C C . PRO A 1 114 ? 10.337 11.238 -10.554 1.00 88.44 114 PRO A C 1
ATOM 930 O O . PRO A 1 114 ? 10.978 11.505 -11.567 1.00 88.44 114 PRO A O 1
ATOM 933 N N . PHE A 1 115 ? 10.783 10.376 -9.642 1.00 84.19 115 PHE A N 1
ATOM 934 C CA . PHE A 1 115 ? 12.082 9.711 -9.743 1.00 84.19 115 PHE A CA 1
ATOM 935 C C . PHE A 1 115 ? 12.040 8.512 -10.685 1.00 84.19 115 PHE A C 1
ATOM 937 O O . PHE A 1 115 ? 12.962 8.296 -11.463 1.00 84.19 115 PHE A O 1
ATOM 944 N N . ILE A 1 116 ? 10.942 7.760 -10.671 1.00 86.00 116 ILE A N 1
ATOM 945 C CA . ILE A 1 116 ? 10.787 6.577 -11.523 1.00 86.00 116 ILE A CA 1
ATOM 946 C C . ILE A 1 116 ? 10.623 6.962 -12.992 1.00 86.00 116 ILE A C 1
ATOM 948 O O . ILE A 1 116 ? 11.100 6.243 -13.866 1.00 86.00 116 ILE A O 1
ATOM 952 N N . LEU A 1 117 ? 10.025 8.120 -13.282 1.00 86.25 117 LEU A N 1
ATOM 953 C CA . LEU A 1 117 ? 9.923 8.640 -14.650 1.00 86.25 117 LEU A CA 1
ATOM 954 C C . LEU A 1 117 ? 11.288 8.911 -15.306 1.00 86.25 117 LEU A C 1
ATOM 956 O O . LEU A 1 117 ? 11.359 9.006 -16.527 1.00 86.25 117 LEU A O 1
ATOM 960 N N . GLN A 1 118 ? 12.367 9.007 -14.524 1.00 82.12 118 GLN A N 1
ATOM 961 C CA . GLN A 1 118 ? 13.734 9.158 -15.033 1.00 82.12 118 GLN A CA 1
ATOM 962 C C . GLN A 1 118 ? 14.383 7.808 -15.401 1.00 82.12 118 GLN A C 1
ATOM 964 O O . GLN A 1 118 ? 15.463 7.784 -15.991 1.00 82.12 118 GLN A O 1
ATOM 969 N N . CYS A 1 119 ? 13.747 6.680 -15.063 1.00 78.94 119 CYS A N 1
ATOM 970 C CA . CYS A 1 119 ? 14.248 5.338 -15.342 1.00 78.94 119 CYS A CA 1
ATOM 971 C C . CYS A 1 119 ? 13.920 4.855 -16.764 1.00 78.94 119 CYS A C 1
ATOM 973 O O . CYS A 1 119 ? 13.165 5.459 -17.523 1.00 78.94 119 CYS A O 1
ATOM 975 N N . LYS A 1 120 ? 14.459 3.680 -17.110 1.00 76.81 120 LYS A N 1
ATOM 976 C CA . LYS A 1 120 ? 14.109 2.950 -18.335 1.00 76.81 120 LYS A CA 1
ATOM 977 C C . LYS A 1 120 ? 12.614 2.613 -18.370 1.00 76.81 120 LYS A C 1
ATOM 979 O O . LYS A 1 120 ? 12.024 2.279 -17.343 1.00 76.81 120 LYS A O 1
ATOM 984 N N . GLY A 1 121 ? 12.035 2.588 -19.574 1.00 78.94 121 GLY A N 1
ATOM 985 C CA . GLY A 1 121 ? 10.601 2.348 -19.786 1.00 78.94 121 GLY A CA 1
ATOM 986 C C . GLY A 1 121 ? 10.059 1.098 -19.087 1.00 78.94 121 GLY A C 1
ATOM 987 O O . GLY A 1 121 ? 8.986 1.151 -18.496 1.00 78.94 121 GLY A O 1
ATOM 988 N N . ILE A 1 122 ? 10.823 -0.002 -19.058 1.00 81.38 122 ILE A N 1
ATOM 989 C CA . ILE A 1 122 ? 10.398 -1.248 -18.398 1.00 81.38 122 ILE A CA 1
ATOM 990 C C . ILE A 1 122 ? 10.132 -1.054 -16.894 1.00 81.38 122 ILE A C 1
ATOM 992 O O . ILE A 1 122 ? 9.153 -1.584 -16.381 1.00 81.38 122 ILE A O 1
ATOM 996 N N . VAL A 1 123 ? 10.950 -0.239 -16.215 1.00 82.62 123 VAL A N 1
ATOM 997 C CA . VAL A 1 123 ? 10.850 0.047 -14.773 1.00 82.62 123 VAL A CA 1
ATOM 998 C C . VAL A 1 123 ? 9.636 0.932 -14.480 1.00 82.62 123 VAL A C 1
ATOM 1000 O O . VAL A 1 123 ? 8.948 0.764 -13.474 1.00 82.62 123 VAL A O 1
ATOM 1003 N N . ILE A 1 124 ? 9.333 1.854 -15.395 1.00 86.94 124 ILE A N 1
ATOM 1004 C CA . ILE A 1 124 ? 8.143 2.704 -15.320 1.00 86.94 124 ILE A CA 1
ATOM 1005 C C . ILE A 1 124 ? 6.881 1.839 -15.424 1.00 86.94 124 ILE A C 1
ATOM 1007 O O . ILE A 1 124 ? 5.978 1.954 -14.594 1.00 86.94 124 ILE A O 1
ATOM 1011 N N . PHE A 1 125 ? 6.828 0.930 -16.403 1.00 86.94 125 PHE A N 1
ATOM 1012 C CA . PHE A 1 125 ? 5.687 0.028 -16.565 1.00 86.94 125 PHE A CA 1
ATOM 1013 C C . PHE A 1 125 ? 5.511 -0.905 -15.364 1.00 86.94 125 PHE A C 1
ATOM 1015 O O . PHE A 1 125 ? 4.385 -1.079 -14.899 1.00 86.94 125 PHE A O 1
ATOM 1022 N N . THR A 1 126 ? 6.596 -1.467 -14.821 1.00 86.06 126 THR A N 1
ATOM 1023 C CA . THR A 1 126 ? 6.523 -2.326 -13.628 1.00 86.06 126 THR A CA 1
ATOM 1024 C C . THR A 1 126 ? 6.062 -1.555 -12.399 1.00 86.06 126 THR A C 1
ATOM 1026 O O . THR A 1 126 ? 5.292 -2.090 -11.607 1.00 86.06 126 THR A O 1
ATOM 1029 N N . TYR A 1 127 ? 6.469 -0.292 -12.253 1.00 88.94 127 TYR A N 1
ATOM 1030 C CA . TYR A 1 127 ? 6.012 0.560 -11.162 1.00 88.94 127 TYR A CA 1
ATOM 1031 C C . TYR A 1 127 ? 4.503 0.806 -11.213 1.00 88.94 127 TYR A C 1
ATOM 1033 O O . TYR A 1 127 ? 3.812 0.541 -10.232 1.00 88.94 127 TYR A O 1
ATOM 1041 N N . PHE A 1 128 ? 3.971 1.263 -12.350 1.00 90.94 128 PHE A N 1
ATOM 1042 C CA . PHE A 1 128 ? 2.537 1.544 -12.467 1.00 90.94 128 PHE A CA 1
ATOM 1043 C C . PHE A 1 128 ? 1.688 0.272 -12.387 1.00 90.94 128 PHE A C 1
ATOM 1045 O O . PHE A 1 128 ? 0.659 0.268 -11.712 1.00 90.94 128 PHE A O 1
ATOM 1052 N N . ALA A 1 129 ? 2.132 -0.820 -13.016 1.00 89.62 129 ALA A N 1
ATOM 1053 C CA . ALA A 1 129 ? 1.454 -2.110 -12.924 1.00 89.62 129 ALA A CA 1
ATOM 1054 C C . ALA A 1 129 ? 1.454 -2.651 -11.487 1.00 89.62 129 ALA A C 1
ATOM 1056 O O . ALA A 1 129 ? 0.417 -3.086 -10.986 1.00 89.62 129 ALA A O 1
ATOM 1057 N N . GLY A 1 130 ? 2.595 -2.558 -10.798 1.00 88.81 130 GLY A N 1
ATOM 1058 C CA . GLY A 1 130 ? 2.719 -2.917 -9.391 1.00 88.81 130 GLY A CA 1
ATOM 1059 C C . GLY A 1 130 ? 1.831 -2.050 -8.502 1.00 88.81 130 GLY A C 1
ATOM 1060 O O . GLY A 1 130 ? 1.118 -2.579 -7.657 1.00 88.81 130 GLY A O 1
ATOM 1061 N N . ALA A 1 131 ? 1.813 -0.731 -8.706 1.00 91.25 131 ALA A N 1
ATOM 1062 C CA . ALA A 1 131 ? 1.007 0.187 -7.905 1.00 91.25 131 ALA A CA 1
ATOM 1063 C C . ALA A 1 131 ? -0.485 -0.129 -8.043 1.00 91.25 131 ALA A C 1
ATOM 1065 O O . ALA A 1 131 ? -1.202 -0.186 -7.045 1.00 91.25 131 ALA A O 1
ATOM 1066 N N . LEU A 1 132 ? -0.936 -0.410 -9.269 1.00 91.50 132 LEU A N 1
ATOM 1067 C CA . LEU A 1 132 ? -2.311 -0.808 -9.550 1.00 91.50 132 LEU A CA 1
ATOM 1068 C C . LEU A 1 132 ? -2.645 -2.134 -8.855 1.00 91.50 132 LEU A C 1
ATOM 1070 O O . LEU A 1 132 ? -3.654 -2.214 -8.155 1.00 91.50 132 LEU A O 1
ATOM 1074 N N . TYR A 1 133 ? -1.774 -3.138 -8.968 1.00 90.00 133 TYR A N 1
ATOM 1075 C CA . TYR A 1 133 ? -1.919 -4.430 -8.295 1.00 90.00 133 TYR A CA 1
ATOM 1076 C C . TYR A 1 133 ? -2.000 -4.301 -6.764 1.00 90.00 133 TYR A C 1
ATOM 1078 O O . TYR A 1 133 ? -2.904 -4.856 -6.132 1.00 90.00 133 TYR A O 1
ATOM 1086 N N . TYR A 1 134 ? -1.081 -3.546 -6.155 1.00 89.69 134 TYR A N 1
ATOM 1087 C CA . TYR A 1 134 ? -0.995 -3.436 -4.702 1.00 89.69 134 TYR A CA 1
ATOM 1088 C C . TYR A 1 134 ? -2.136 -2.610 -4.099 1.00 89.69 134 TYR A C 1
ATOM 1090 O O . TYR A 1 134 ? -2.671 -2.992 -3.058 1.00 89.69 134 TYR A O 1
ATOM 1098 N N . LEU A 1 135 ? -2.565 -1.529 -4.760 1.00 90.62 135 LEU A N 1
ATOM 1099 C CA . LEU A 1 135 ? -3.681 -0.691 -4.294 1.00 90.62 135 LEU A CA 1
ATOM 1100 C C . LEU A 1 135 ? -5.037 -1.391 -4.342 1.00 90.62 135 LEU A C 1
ATOM 1102 O O . LEU A 1 135 ? -5.963 -0.959 -3.660 1.00 90.62 135 LEU A O 1
ATOM 1106 N N . THR A 1 136 ? -5.176 -2.426 -5.166 1.00 89.31 136 THR A N 1
ATOM 1107 C CA . THR A 1 136 ? -6.475 -3.034 -5.462 1.00 89.31 136 THR A CA 1
ATOM 1108 C C . THR A 1 136 ? -6.499 -4.479 -4.985 1.00 89.31 136 THR A C 1
ATOM 1110 O O . THR A 1 136 ? -6.997 -4.759 -3.897 1.00 89.31 136 THR A O 1
ATOM 1113 N N . PHE A 1 137 ? -5.910 -5.394 -5.751 1.00 88.06 137 PHE A N 1
ATOM 1114 C CA . PHE A 1 137 ? -5.942 -6.823 -5.482 1.00 88.06 137 PHE A CA 1
ATOM 1115 C C . PHE A 1 137 ? -5.267 -7.174 -4.159 1.00 88.06 137 PHE A C 1
ATOM 1117 O O . PHE A 1 137 ? -5.897 -7.775 -3.290 1.00 88.06 137 PHE A O 1
ATOM 1124 N N . SER A 1 138 ? -4.012 -6.749 -3.969 1.00 86.88 138 SER A N 1
ATOM 1125 C CA . SER A 1 138 ? -3.294 -7.032 -2.722 1.00 86.88 138 SER A CA 1
ATOM 1126 C C . SER A 1 138 ? -4.044 -6.446 -1.535 1.00 86.88 138 SER A C 1
ATOM 1128 O O . SER A 1 138 ? -4.280 -7.149 -0.562 1.00 86.88 138 SER A O 1
ATOM 1130 N N . LEU A 1 139 ? -4.463 -5.183 -1.613 1.00 87.38 139 LEU A N 1
ATOM 1131 C CA . LEU A 1 139 ? -5.177 -4.527 -0.524 1.00 87.38 139 LEU A CA 1
ATOM 1132 C C . LEU A 1 139 ? -6.435 -5.299 -0.095 1.00 87.38 139 LEU A C 1
ATOM 1134 O O . LEU A 1 139 ? -6.644 -5.510 1.100 1.00 87.38 139 LEU A O 1
ATOM 1138 N N . ILE A 1 140 ? -7.245 -5.764 -1.050 1.00 86.75 140 ILE A N 1
ATOM 1139 C CA . ILE A 1 140 ? -8.453 -6.556 -0.774 1.00 86.75 140 ILE A CA 1
ATOM 1140 C C . ILE A 1 140 ? -8.096 -7.873 -0.084 1.00 86.75 140 ILE A C 1
ATOM 1142 O O . ILE A 1 140 ? -8.675 -8.219 0.942 1.00 86.75 140 ILE A O 1
ATOM 1146 N N . VAL A 1 141 ? -7.107 -8.592 -0.613 1.00 84.19 141 VAL A N 1
ATOM 1147 C CA . VAL A 1 141 ? -6.668 -9.870 -0.042 1.00 84.19 141 VAL A CA 1
ATOM 1148 C C . VAL A 1 141 ? -6.148 -9.671 1.386 1.00 84.19 141 VAL A C 1
ATOM 1150 O O . VAL A 1 141 ? -6.525 -10.402 2.299 1.00 84.19 141 VAL A O 1
ATOM 1153 N N . MET A 1 142 ? -5.326 -8.646 1.612 1.00 81.38 142 MET A N 1
ATOM 1154 C CA . MET A 1 142 ? -4.763 -8.342 2.929 1.00 81.38 142 MET A CA 1
ATOM 1155 C C . MET A 1 142 ? -5.839 -7.913 3.937 1.00 81.38 142 MET A C 1
ATOM 1157 O O . MET A 1 142 ? -5.798 -8.309 5.104 1.00 81.38 142 MET A O 1
ATOM 1161 N N . THR A 1 143 ? -6.819 -7.122 3.500 1.00 80.62 143 THR A N 1
ATOM 1162 C CA . THR A 1 143 ? -7.930 -6.688 4.360 1.00 80.62 143 THR A CA 1
ATOM 1163 C C . THR A 1 143 ? -8.872 -7.840 4.692 1.00 80.62 143 THR A C 1
ATOM 1165 O O . THR A 1 143 ? -9.255 -7.975 5.850 1.00 80.62 143 THR A O 1
ATOM 1168 N N . TYR A 1 144 ? -9.134 -8.743 3.746 1.00 83.00 144 TYR A N 1
ATOM 1169 C CA . TYR A 1 144 ? -9.858 -9.985 4.010 1.00 83.00 144 TYR A CA 1
ATOM 1170 C C . TYR A 1 144 ? -9.137 -10.869 5.032 1.00 83.00 144 TYR A C 1
ATOM 1172 O O . TYR A 1 144 ? -9.730 -11.273 6.021 1.00 83.00 144 TYR A O 1
ATOM 1180 N N . TYR A 1 145 ? -7.839 -11.129 4.867 1.00 78.50 145 TYR A N 1
ATOM 1181 C CA . TYR A 1 145 ? -7.117 -11.963 5.832 1.00 78.50 145 TYR A CA 1
ATOM 1182 C C . TYR A 1 145 ? -6.996 -11.318 7.215 1.00 78.50 145 TYR A C 1
ATOM 1184 O O . TYR A 1 145 ? -7.096 -12.010 8.226 1.00 78.50 145 TYR A O 1
ATOM 1192 N N . SER A 1 146 ? -6.830 -9.997 7.280 1.00 76.62 146 SER A N 1
ATOM 1193 C CA . SER A 1 146 ? -6.755 -9.292 8.564 1.00 76.62 146 SER A CA 1
ATOM 1194 C C . SER A 1 146 ? -8.079 -9.260 9.333 1.00 76.62 146 SER A C 1
ATOM 1196 O O . SER A 1 146 ? -8.050 -9.017 10.538 1.00 76.62 146 SER A O 1
ATOM 1198 N N . SER A 1 147 ? -9.230 -9.537 8.705 1.00 77.62 147 SER A N 1
ATOM 1199 C CA . SER A 1 147 ? -10.500 -9.671 9.436 1.00 77.62 147 SER A CA 1
ATOM 1200 C C . SER A 1 147 ? -10.548 -10.943 10.298 1.00 77.62 147 SER A C 1
ATOM 1202 O O . SER A 1 147 ? -11.216 -10.966 11.330 1.00 77.62 147 SER A O 1
ATOM 1204 N N . PHE A 1 148 ? -9.776 -11.977 9.940 1.00 77.19 148 PHE A N 1
ATOM 1205 C CA . PHE A 1 148 ? -9.666 -13.223 10.706 1.00 77.19 148 PHE A CA 1
ATOM 1206 C C . PHE A 1 148 ? -8.644 -13.158 11.847 1.00 77.19 148 PHE A C 1
ATOM 1208 O O . PHE A 1 148 ? -8.542 -14.103 12.637 1.00 77.19 148 PHE A O 1
ATOM 1215 N N . ASP A 1 149 ? -7.888 -12.063 11.963 1.00 71.62 149 ASP A N 1
ATOM 1216 C CA . ASP A 1 149 ? -6.906 -11.906 13.028 1.00 71.62 149 ASP A CA 1
ATOM 1217 C C . ASP A 1 149 ? -7.584 -11.708 14.389 1.00 71.62 149 ASP A C 1
ATOM 1219 O O . ASP A 1 149 ? -8.164 -10.667 14.694 1.00 71.62 149 ASP A O 1
ATOM 1223 N N . LYS A 1 150 ? -7.452 -12.714 15.260 1.00 64.81 150 LYS A N 1
ATOM 1224 C CA . LYS A 1 150 ? -8.006 -12.694 16.627 1.00 64.81 150 LYS A CA 1
ATOM 1225 C C . LYS A 1 150 ? -7.078 -12.029 17.651 1.00 64.81 150 LYS A C 1
ATOM 1227 O O . LYS A 1 150 ? -7.485 -11.784 18.787 1.00 64.81 150 LYS A O 1
ATOM 1232 N N . TYR A 1 151 ? -5.827 -11.747 17.283 1.00 62.94 151 TYR A N 1
ATOM 1233 C CA . TYR A 1 151 ? -4.823 -11.212 18.203 1.00 62.94 151 TYR A CA 1
ATOM 1234 C C . TYR A 1 151 ? -4.947 -9.693 18.356 1.0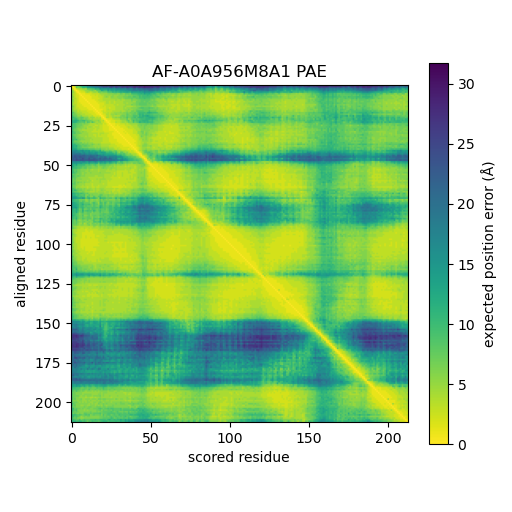0 62.94 151 TYR A C 1
ATOM 1236 O O . TYR A 1 151 ? -4.766 -8.935 17.403 1.00 62.94 151 TYR A O 1
ATOM 1244 N N . LYS A 1 152 ? -5.205 -9.238 19.587 1.00 61.59 152 LYS A N 1
ATOM 1245 C CA . LYS A 1 152 ? -5.172 -7.814 19.945 1.00 61.59 152 LYS A CA 1
ATOM 1246 C C . LYS A 1 152 ? -3.724 -7.347 20.069 1.00 61.59 152 LYS A C 1
ATOM 1248 O O . LYS A 1 152 ? -2.930 -7.973 20.768 1.00 61.59 152 LYS A O 1
ATOM 1253 N N . ILE A 1 153 ? -3.391 -6.236 19.417 1.00 61.78 153 ILE A N 1
ATOM 1254 C CA . ILE A 1 153 ? -2.054 -5.638 19.510 1.00 61.78 153 ILE A CA 1
ATOM 1255 C C . ILE A 1 153 ? -2.056 -4.585 20.616 1.00 61.78 153 ILE A C 1
ATOM 1257 O O . ILE A 1 153 ? -2.765 -3.580 20.533 1.00 61.78 153 ILE A O 1
ATOM 1261 N N . ASP A 1 154 ? -1.239 -4.803 21.648 1.00 58.78 154 ASP A N 1
ATOM 1262 C CA . ASP A 1 154 ? -1.067 -3.854 22.747 1.00 58.78 154 ASP A CA 1
ATOM 1263 C C . ASP A 1 154 ? -0.179 -2.675 22.331 1.00 58.78 154 ASP A C 1
ATOM 1265 O O . ASP A 1 154 ? 1.042 -2.781 22.214 1.00 58.78 154 ASP A O 1
ATOM 1269 N N . HIS A 1 155 ? -0.787 -1.494 22.203 1.00 54.31 155 HIS A N 1
ATOM 1270 C CA . HIS A 1 155 ? -0.137 -0.251 21.750 1.00 54.31 155 HIS A CA 1
ATOM 1271 C C . HIS A 1 155 ? 0.917 0.338 22.709 1.00 54.31 155 HIS A C 1
ATOM 1273 O O . HIS A 1 155 ? 1.477 1.398 22.418 1.00 54.31 155 HIS A O 1
ATOM 1279 N N . LYS A 1 156 ? 1.166 -0.299 23.864 1.00 56.44 156 LYS A N 1
ATOM 1280 C CA . LYS A 1 156 ? 2.045 0.209 24.936 1.00 56.44 156 LYS A CA 1
ATOM 1281 C C . LYS A 1 156 ? 3.389 -0.518 25.070 1.00 56.44 156 LYS A C 1
ATOM 1283 O O . LYS A 1 156 ? 4.270 0.017 25.740 1.00 56.44 156 LYS A O 1
ATOM 1288 N N . LYS A 1 157 ? 3.571 -1.696 24.464 1.00 56.94 157 LYS A N 1
ATOM 1289 C CA . LYS A 1 157 ? 4.819 -2.472 24.593 1.00 56.94 157 LYS A CA 1
ATOM 1290 C C . LYS A 1 157 ? 5.909 -1.970 23.630 1.00 56.94 157 LYS A C 1
ATOM 1292 O O . LYS A 1 157 ? 5.609 -1.411 22.576 1.00 56.94 157 LYS A O 1
ATOM 1297 N N . SER A 1 158 ? 7.177 -2.100 24.031 1.00 54.34 158 SER A N 1
ATOM 1298 C CA . SER A 1 158 ? 8.352 -1.678 23.251 1.00 54.34 158 SER A CA 1
ATOM 1299 C C . SER A 1 158 ? 8.495 -2.480 21.950 1.00 54.34 158 SER A C 1
ATOM 1301 O O . SER A 1 158 ? 8.116 -3.644 21.886 1.00 54.34 158 SER A O 1
ATOM 1303 N N . LEU A 1 159 ? 9.028 -1.853 20.898 1.00 53.38 159 LEU A N 1
ATOM 1304 C CA . LEU A 1 159 ? 9.104 -2.432 19.547 1.00 53.38 159 LEU A CA 1
ATOM 1305 C C . LEU A 1 159 ? 10.260 -3.425 19.332 1.00 53.38 159 LEU A C 1
ATOM 1307 O O . LEU A 1 159 ? 10.186 -4.236 18.414 1.00 53.38 159 LEU A O 1
ATOM 1311 N N . PHE A 1 160 ? 11.314 -3.385 20.148 1.00 45.22 160 PHE A N 1
ATOM 1312 C CA . PHE A 1 160 ? 12.444 -4.305 20.002 1.00 45.22 160 PHE A CA 1
ATOM 1313 C C . PHE A 1 160 ? 12.097 -5.672 20.606 1.00 45.22 160 PHE A C 1
ATOM 1315 O O . PHE A 1 160 ? 11.755 -5.758 21.783 1.00 45.22 160 PHE A O 1
ATOM 1322 N N . PHE A 1 161 ? 12.170 -6.724 19.783 1.00 47.62 161 PHE A N 1
ATOM 1323 C CA . PHE A 1 161 ? 11.937 -8.131 20.150 1.00 47.62 161 PHE A CA 1
ATOM 1324 C C . PHE A 1 161 ? 10.538 -8.494 20.682 1.00 47.62 161 PHE A C 1
ATOM 1326 O O . PHE A 1 161 ? 10.364 -9.527 21.325 1.00 47.62 161 PHE A O 1
ATOM 1333 N N . ASN A 1 162 ? 9.498 -7.722 20.352 1.00 52.47 162 ASN A N 1
ATOM 1334 C CA . ASN A 1 162 ? 8.119 -8.173 20.555 1.00 52.47 162 ASN A CA 1
ATOM 1335 C C . ASN A 1 162 ? 7.600 -8.928 19.320 1.00 52.47 162 ASN A C 1
ATOM 1337 O O . ASN A 1 162 ? 6.951 -8.358 18.448 1.00 52.47 162 ASN A O 1
ATOM 1341 N N . PHE A 1 163 ? 7.835 -10.244 19.283 1.00 52.47 163 PHE A N 1
ATOM 1342 C CA . PHE A 1 163 ? 7.152 -11.175 18.364 1.00 52.47 163 PHE A CA 1
ATOM 1343 C C . PHE A 1 163 ? 5.696 -11.464 18.774 1.00 52.47 163 PHE A C 1
ATOM 1345 O O . PHE A 1 163 ? 5.025 -12.297 18.163 1.00 52.47 163 PHE A O 1
ATOM 1352 N N . SER A 1 164 ? 5.190 -10.770 19.799 1.00 41.38 164 SER A N 1
ATOM 1353 C CA . SER A 1 164 ? 3.799 -10.793 20.252 1.00 41.38 164 SER A CA 1
ATOM 1354 C C . SER A 1 164 ? 2.889 -10.197 19.171 1.00 41.38 164 SER A C 1
ATOM 1356 O O . SER A 1 164 ? 2.517 -9.028 19.178 1.00 41.38 164 SER A O 1
ATOM 1358 N N . GLY A 1 165 ? 2.589 -11.026 18.174 1.00 45.75 165 GLY A N 1
ATOM 1359 C CA . GLY A 1 165 ? 1.843 -10.650 16.986 1.00 45.75 165 GLY A CA 1
ATOM 1360 C C . GLY A 1 165 ? 2.367 -11.252 15.686 1.00 45.75 165 GLY A C 1
ATOM 1361 O O . GLY A 1 165 ? 1.829 -10.887 14.649 1.00 45.75 165 GLY A O 1
ATOM 1362 N N . PHE A 1 166 ? 3.376 -12.131 15.672 1.00 46.81 166 PHE A N 1
ATOM 1363 C CA . PHE A 1 166 ? 3.722 -12.920 14.479 1.00 46.81 166 PHE A CA 1
ATOM 1364 C C . PHE A 1 166 ? 2.633 -13.990 14.247 1.00 46.81 166 PHE A C 1
ATOM 1366 O O . PHE A 1 166 ? 2.792 -15.158 14.578 1.00 46.81 166 PHE A O 1
ATOM 1373 N N . SER A 1 167 ? 1.456 -13.549 13.795 1.00 52.88 167 SER A N 1
ATOM 1374 C CA . SER A 1 167 ? 0.315 -14.419 13.501 1.00 52.88 167 SER A CA 1
ATOM 1375 C C . SER A 1 167 ? 0.533 -15.128 12.164 1.00 52.88 167 SER A C 1
ATOM 1377 O O . SER A 1 167 ? 1.120 -14.550 11.250 1.00 52.88 167 SER A O 1
ATOM 1379 N N . PHE A 1 168 ? 0.017 -16.350 12.021 1.00 46.81 168 PHE A N 1
ATOM 1380 C CA . PHE A 1 168 ? 0.025 -17.133 10.773 1.00 46.81 168 PHE A CA 1
ATOM 1381 C C . PHE A 1 168 ? -0.551 -16.344 9.585 1.00 46.81 168 PHE A C 1
ATOM 1383 O O . PHE A 1 168 ? -0.084 -16.435 8.451 1.00 46.81 168 PHE A O 1
ATOM 1390 N N . THR A 1 169 ? -1.513 -15.478 9.878 1.00 53.91 169 THR A N 1
ATOM 1391 C CA . THR A 1 169 ? -2.107 -14.503 8.967 1.00 53.91 169 THR A CA 1
ATOM 1392 C C . THR A 1 169 ? -1.047 -13.588 8.361 1.00 53.91 169 THR A C 1
ATOM 1394 O O . THR A 1 169 ? -1.074 -13.366 7.160 1.00 53.91 169 THR A O 1
ATOM 1397 N N . LYS A 1 170 ? -0.039 -13.141 9.128 1.00 55.78 170 LYS A N 1
ATOM 1398 C CA . LYS A 1 170 ? 1.062 -12.290 8.634 1.00 55.78 170 LYS A CA 1
ATOM 1399 C C . LYS A 1 170 ? 1.987 -12.996 7.640 1.00 55.78 170 LYS A C 1
ATOM 1401 O O . LYS A 1 170 ? 2.554 -12.330 6.781 1.00 55.78 170 LYS A O 1
ATOM 1406 N N . VAL A 1 171 ? 2.101 -14.322 7.726 1.00 55.53 171 VAL A N 1
ATOM 1407 C CA . VAL A 1 171 ? 2.836 -15.150 6.754 1.00 55.53 171 VAL A CA 1
ATOM 1408 C C . VAL A 1 171 ? 2.007 -15.345 5.480 1.00 55.53 171 VAL A C 1
ATOM 1410 O O . VAL A 1 171 ? 2.532 -15.205 4.382 1.00 55.53 171 VAL A O 1
ATOM 1413 N N . ILE A 1 172 ? 0.693 -15.558 5.602 1.00 57.69 172 ILE A N 1
ATOM 1414 C CA . ILE A 1 172 ? -0.233 -15.599 4.451 1.00 57.69 172 ILE A CA 1
ATOM 1415 C C . ILE A 1 172 ? -0.321 -14.219 3.765 1.00 57.69 172 ILE A C 1
ATOM 1417 O O . ILE A 1 172 ? -0.381 -14.124 2.543 1.00 57.69 172 ILE A O 1
ATOM 1421 N N . LEU A 1 173 ? -0.209 -13.134 4.533 1.00 57.97 173 LEU A N 1
ATOM 1422 C CA . LEU A 1 173 ? -0.091 -11.748 4.065 1.00 57.97 173 LEU A CA 1
ATOM 1423 C C . LEU A 1 173 ? 1.226 -11.466 3.308 1.00 57.97 173 LEU A C 1
ATOM 1425 O O . LEU A 1 173 ? 1.339 -10.401 2.704 1.00 57.97 173 LEU A O 1
ATOM 1429 N N . ALA A 1 174 ? 2.195 -12.393 3.282 1.00 59.78 174 ALA A N 1
ATOM 1430 C CA . ALA A 1 174 ? 3.371 -12.299 2.411 1.00 59.78 174 ALA A CA 1
ATOM 1431 C C . ALA A 1 174 ? 3.096 -12.776 0.971 1.00 59.78 174 ALA A C 1
ATOM 1433 O O . ALA A 1 174 ? 3.820 -12.409 0.044 1.00 59.78 174 ALA A O 1
ATOM 1434 N N . VAL A 1 175 ? 2.023 -13.544 0.751 1.00 63.84 175 VAL A N 1
ATOM 1435 C CA . VAL A 1 175 ? 1.643 -14.076 -0.570 1.00 63.84 175 VAL A CA 1
ATOM 1436 C C . VAL A 1 175 ? 1.350 -12.961 -1.592 1.00 63.84 175 VAL A C 1
ATOM 1438 O O . VAL A 1 175 ? 1.853 -13.049 -2.717 1.00 63.84 175 VAL A O 1
ATOM 1441 N N . PRO A 1 176 ? 0.639 -11.866 -1.246 1.00 62.66 176 PRO A N 1
ATOM 1442 C CA . PRO A 1 176 ? 0.449 -10.736 -2.157 1.00 62.66 176 PRO A CA 1
ATOM 1443 C C . PRO A 1 176 ? 1.751 -10.009 -2.533 1.00 62.66 176 PRO A C 1
ATOM 1445 O O . PRO A 1 176 ? 1.828 -9.409 -3.596 1.00 62.66 176 PRO A O 1
ATOM 1448 N N . ILE A 1 177 ? 2.785 -10.083 -1.691 1.00 62.78 177 ILE A N 1
ATOM 1449 C CA . ILE A 1 177 ? 4.105 -9.473 -1.933 1.00 62.78 177 ILE A CA 1
ATOM 1450 C C . ILE A 1 177 ? 4.898 -10.304 -2.938 1.00 62.78 177 ILE A C 1
ATOM 1452 O O . ILE A 1 177 ? 5.558 -9.790 -3.839 1.00 62.78 177 ILE A O 1
ATOM 1456 N N . MET A 1 178 ? 4.838 -11.622 -2.759 1.00 66.06 178 MET A N 1
ATOM 1457 C CA . MET A 1 178 ? 5.609 -12.567 -3.555 1.00 66.06 178 MET A CA 1
ATOM 1458 C C . MET A 1 178 ? 5.004 -12.761 -4.939 1.00 66.06 178 MET A C 1
ATOM 1460 O O . MET A 1 178 ? 5.734 -13.062 -5.867 1.00 66.06 178 MET A O 1
ATOM 1464 N N . THR A 1 179 ? 3.699 -12.563 -5.109 1.00 69.12 179 THR A N 1
ATOM 1465 C CA . THR A 1 179 ? 2.987 -12.823 -6.372 1.00 69.12 179 THR A CA 1
ATOM 1466 C C . THR A 1 179 ? 3.558 -12.026 -7.555 1.00 69.12 179 THR A C 1
ATOM 1468 O O . THR A 1 179 ? 3.935 -12.659 -8.541 1.00 69.12 179 THR A O 1
ATOM 1471 N N . PRO A 1 180 ? 3.753 -10.693 -7.482 1.00 66.94 180 PRO A N 1
ATOM 1472 C CA . PRO A 1 180 ? 4.432 -9.932 -8.534 1.00 66.94 180 PRO A CA 1
ATOM 1473 C C . PRO A 1 180 ? 5.854 -10.424 -8.851 1.00 66.94 180 PRO A C 1
ATOM 1475 O O . PRO A 1 180 ? 6.239 -10.489 -10.018 1.00 66.94 180 PRO A O 1
ATOM 1478 N N . LEU A 1 181 ? 6.621 -10.802 -7.823 1.00 67.31 181 LEU A N 1
ATOM 1479 C CA . LEU A 1 181 ? 7.995 -11.305 -7.954 1.00 67.31 181 LEU A CA 1
ATOM 1480 C C . LEU A 1 181 ? 8.031 -12.701 -8.595 1.00 67.31 181 LEU A C 1
ATOM 1482 O O . LEU A 1 181 ? 8.828 -12.951 -9.495 1.00 67.31 181 LEU A O 1
ATOM 1486 N N . PHE A 1 182 ? 7.109 -13.575 -8.198 1.00 66.19 182 PH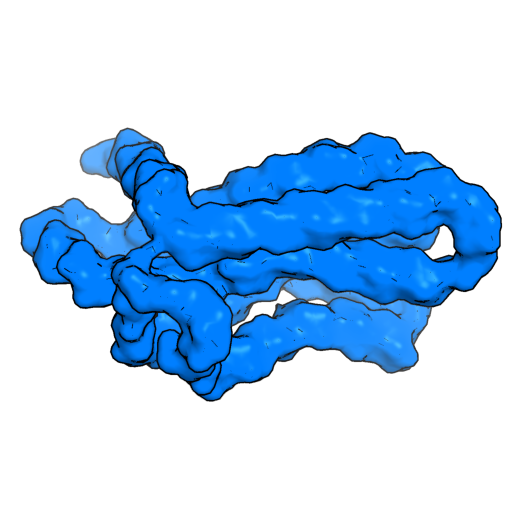E A N 1
ATOM 1487 C CA . PHE A 1 182 ? 6.956 -14.930 -8.721 1.00 66.19 182 PHE A CA 1
ATOM 1488 C C . PHE A 1 182 ? 6.532 -14.907 -10.194 1.00 66.19 182 PHE A C 1
ATOM 1490 O O . PHE A 1 182 ? 7.066 -15.651 -11.017 1.00 66.19 182 PHE A O 1
ATOM 1497 N N . PHE A 1 183 ? 5.624 -13.994 -10.567 1.00 65.44 183 PHE A N 1
ATOM 1498 C CA . PHE A 1 183 ? 5.254 -13.781 -11.967 1.00 65.44 183 PHE A CA 1
ATOM 1499 C C . PHE A 1 183 ? 6.419 -13.237 -12.797 1.00 65.44 183 PHE A C 1
ATOM 1501 O O . PHE A 1 183 ? 6.565 -13.625 -13.960 1.00 65.44 183 PHE A O 1
ATOM 1508 N N . TRP A 1 184 ? 7.260 -12.372 -12.219 1.00 65.31 184 TRP A N 1
ATOM 1509 C CA . TRP A 1 184 ? 8.461 -11.871 -12.884 1.00 65.31 184 TRP A CA 1
ATOM 1510 C C . TRP A 1 184 ? 9.457 -12.989 -13.195 1.00 65.31 184 TRP A C 1
ATOM 1512 O O . TRP A 1 184 ? 9.901 -13.109 -14.338 1.00 65.31 184 TRP A O 1
ATOM 1522 N N . GLU A 1 185 ? 9.770 -13.827 -12.208 1.00 64.62 185 GLU A N 1
ATOM 1523 C CA . GLU A 1 185 ? 10.730 -14.924 -12.352 1.00 64.62 185 GLU A CA 1
ATOM 1524 C C . GLU A 1 185 ? 10.225 -16.014 -13.308 1.00 64.62 185 GLU A C 1
ATOM 1526 O O . GLU A 1 185 ? 10.971 -16.473 -14.171 1.00 64.62 185 GLU A O 1
ATOM 1531 N N . SER A 1 186 ? 8.936 -16.358 -13.231 1.00 61.84 186 SER A N 1
ATOM 1532 C CA . SER A 1 186 ? 8.345 -17.429 -14.038 1.00 61.84 186 SER A CA 1
ATOM 1533 C C . SER A 1 186 ? 8.071 -17.029 -15.492 1.00 61.84 186 SER A C 1
ATOM 1535 O O . SER A 1 186 ? 8.219 -17.856 -16.391 1.00 61.84 186 SER A O 1
ATOM 1537 N N . THR A 1 187 ? 7.677 -15.775 -15.760 1.00 64.31 187 THR A N 1
ATOM 1538 C CA . THR A 1 187 ? 7.138 -15.411 -17.084 1.00 64.31 187 THR A CA 1
ATOM 1539 C C . THR A 1 187 ? 7.817 -14.244 -17.787 1.00 64.31 187 THR A C 1
ATOM 1541 O O . THR A 1 187 ? 7.453 -14.040 -18.941 1.00 64.31 187 THR A O 1
ATOM 1544 N N . ARG A 1 188 ? 8.769 -13.525 -17.148 1.00 66.25 188 ARG A N 1
ATOM 1545 C CA . ARG A 1 188 ? 9.562 -12.331 -17.579 1.00 66.25 188 ARG A CA 1
ATOM 1546 C C . ARG A 1 188 ? 8.905 -11.341 -18.560 1.00 66.25 188 ARG A C 1
ATOM 1548 O O . ARG A 1 188 ? 8.847 -10.154 -18.276 1.00 66.25 188 ARG A O 1
ATOM 1555 N N . LYS A 1 189 ? 8.438 -11.813 -19.713 1.00 66.88 189 LYS A N 1
ATOM 1556 C CA . LYS A 1 189 ? 7.660 -11.110 -20.741 1.00 66.88 189 LYS A CA 1
ATOM 1557 C C . LYS A 1 189 ? 6.220 -10.774 -20.322 1.00 66.88 189 LYS A C 1
ATOM 1559 O O . LYS A 1 189 ? 5.729 -9.724 -20.718 1.00 66.88 189 LYS A O 1
ATOM 1564 N N . TYR A 1 190 ? 5.537 -11.630 -19.553 1.00 74.69 190 TYR A N 1
ATOM 1565 C CA . TYR A 1 190 ? 4.094 -11.466 -19.262 1.00 74.69 190 TYR A CA 1
ATOM 1566 C C . TYR A 1 190 ? 3.772 -10.906 -17.873 1.00 74.69 190 TYR A C 1
ATOM 1568 O O . TYR A 1 190 ? 2.619 -10.594 -17.579 1.00 74.69 190 TYR A O 1
ATOM 1576 N N . SER A 1 191 ? 4.782 -10.744 -17.025 1.00 78.38 191 SER A N 1
ATOM 1577 C CA . SER A 1 191 ? 4.649 -10.338 -15.624 1.00 78.38 191 SER A CA 1
ATOM 1578 C C . SER A 1 191 ? 3.891 -9.019 -15.443 1.00 78.38 191 SER A C 1
ATOM 1580 O O . SER A 1 191 ? 2.965 -8.948 -14.639 1.00 78.38 191 SER A O 1
ATOM 1582 N N . VAL A 1 192 ? 4.220 -7.996 -16.236 1.00 81.44 192 VAL A N 1
ATOM 1583 C CA . VAL A 1 192 ? 3.548 -6.685 -16.208 1.00 81.44 192 VAL A CA 1
ATOM 1584 C C . VAL A 1 192 ? 2.075 -6.816 -16.606 1.00 81.44 192 VAL A C 1
ATOM 1586 O O . VAL A 1 192 ? 1.204 -6.256 -15.944 1.00 81.44 192 VAL A O 1
ATOM 1589 N N . GLY A 1 193 ? 1.783 -7.598 -17.649 1.00 84.12 193 GLY A N 1
ATOM 1590 C CA . GLY A 1 193 ? 0.413 -7.851 -18.100 1.00 84.12 193 GLY A CA 1
ATOM 1591 C C . GLY A 1 193 ? -0.427 -8.557 -17.036 1.00 84.12 193 GLY A C 1
ATOM 1592 O O . GLY A 1 193 ? -1.560 -8.159 -16.786 1.00 84.12 193 GLY A O 1
ATOM 1593 N N . LEU A 1 194 ? 0.148 -9.547 -16.348 1.00 83.50 194 LEU A N 1
ATOM 1594 C CA . LEU A 1 194 ? -0.512 -10.243 -15.241 1.00 83.50 194 LEU A CA 1
ATOM 1595 C C . LEU A 1 194 ? -0.788 -9.311 -14.056 1.00 83.50 194 LEU A C 1
ATOM 1597 O O . LEU A 1 194 ? -1.893 -9.335 -13.522 1.00 83.50 194 LEU A O 1
ATOM 1601 N N . MET A 1 195 ? 0.164 -8.451 -13.675 1.00 84.81 195 MET A N 1
ATOM 1602 C CA . MET A 1 195 ? -0.057 -7.457 -12.613 1.00 84.81 195 MET A CA 1
ATOM 1603 C C . MET A 1 195 ? -1.223 -6.520 -12.948 1.00 84.81 195 MET A C 1
ATOM 1605 O O . MET A 1 195 ? -2.073 -6.269 -12.095 1.00 84.81 195 MET A O 1
ATOM 1609 N N . ILE A 1 196 ? -1.302 -6.053 -14.198 1.00 87.50 196 ILE A N 1
ATOM 1610 C CA . ILE A 1 196 ? -2.410 -5.214 -14.670 1.00 87.50 196 ILE A CA 1
ATOM 1611 C C . ILE A 1 196 ? -3.730 -5.991 -14.626 1.00 87.50 196 ILE A C 1
ATOM 1613 O O . ILE A 1 196 ? -4.713 -5.473 -14.105 1.00 87.50 196 ILE A O 1
ATOM 1617 N N . LEU A 1 197 ? -3.759 -7.236 -15.113 1.00 88.81 197 LEU A N 1
ATOM 1618 C CA . LEU A 1 197 ? -4.956 -8.085 -15.092 1.00 88.81 197 LEU A CA 1
ATOM 1619 C C . LEU A 1 197 ? -5.475 -8.307 -13.670 1.00 88.81 197 LEU A C 1
ATOM 1621 O O . LEU A 1 197 ? -6.655 -8.080 -13.409 1.00 88.81 197 LEU A O 1
ATOM 1625 N N . PHE A 1 198 ? -4.603 -8.695 -12.736 1.00 86.94 198 PHE A N 1
ATOM 1626 C CA . PHE A 1 198 ? -4.984 -8.861 -11.333 1.00 86.94 198 PHE A CA 1
ATOM 1627 C C . PHE A 1 198 ? -5.425 -7.548 -10.702 1.00 86.94 198 PHE A C 1
ATOM 1629 O O . PHE A 1 198 ? -6.384 -7.534 -9.936 1.00 86.94 198 PHE A O 1
ATOM 1636 N N . GLY A 1 199 ? -4.7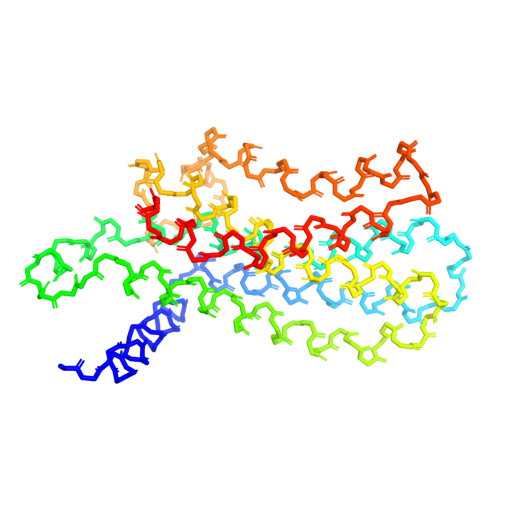77 -6.440 -11.045 1.00 86.38 199 GLY A N 1
ATOM 1637 C CA . GLY A 1 199 ? -5.192 -5.136 -10.562 1.00 86.38 199 GLY A CA 1
ATOM 1638 C C . GLY A 1 199 ? -6.582 -4.723 -11.074 1.00 86.38 199 GLY A C 1
ATOM 1639 O O . GLY A 1 199 ? -7.416 -4.267 -10.295 1.00 86.38 199 GLY A O 1
ATOM 1640 N N . ILE A 1 200 ? -6.897 -4.973 -12.349 1.00 89.69 200 ILE A N 1
ATOM 1641 C CA . ILE A 1 200 ? -8.245 -4.756 -12.904 1.00 89.69 200 ILE A CA 1
ATOM 1642 C C . ILE A 1 200 ? -9.266 -5.664 -12.207 1.00 89.69 200 ILE A C 1
ATOM 1644 O O . ILE A 1 200 ? -10.321 -5.187 -11.788 1.00 89.69 200 ILE A O 1
ATOM 1648 N N . LEU A 1 201 ? -8.941 -6.947 -12.016 1.00 89.12 201 LEU A N 1
ATOM 1649 C CA . LEU A 1 201 ? -9.780 -7.880 -11.258 1.00 89.12 201 LEU A CA 1
ATOM 1650 C C . LEU A 1 201 ? -10.032 -7.378 -9.831 1.00 89.12 201 LEU A C 1
ATOM 1652 O O . LEU A 1 201 ? -11.164 -7.430 -9.357 1.00 89.12 201 LEU A O 1
ATOM 1656 N N . GLY A 1 202 ? -9.011 -6.832 -9.168 1.00 85.75 202 GLY A N 1
ATOM 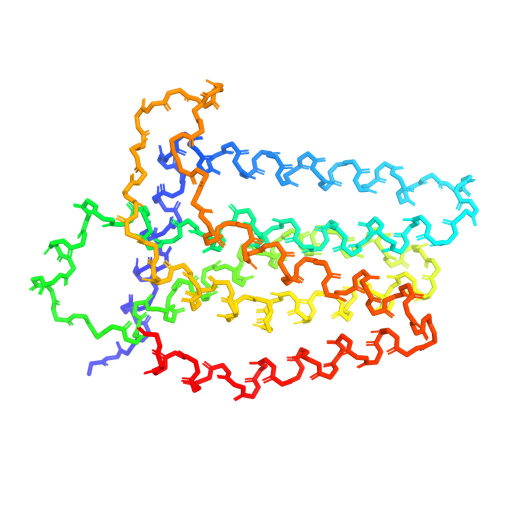1657 C CA . GLY A 1 202 ? -9.135 -6.211 -7.852 1.00 85.75 202 GLY A CA 1
ATOM 1658 C C . GLY A 1 202 ? -10.141 -5.059 -7.844 1.00 85.75 202 GLY A C 1
ATOM 1659 O O . GLY A 1 202 ? -11.005 -5.003 -6.973 1.00 85.75 202 GLY A O 1
ATOM 1660 N N . ILE A 1 203 ? -10.100 -4.176 -8.846 1.00 88.50 203 ILE A N 1
ATOM 1661 C CA . ILE A 1 203 ? -11.067 -3.072 -8.979 1.00 88.50 203 ILE A CA 1
ATOM 1662 C C . ILE A 1 203 ? -12.492 -3.609 -9.153 1.00 88.50 203 ILE A C 1
ATOM 1664 O O . ILE A 1 203 ? -13.418 -3.122 -8.502 1.00 88.50 203 ILE A O 1
ATOM 1668 N N . MET A 1 204 ? -12.680 -4.625 -10.000 1.00 88.69 204 MET A N 1
ATOM 1669 C CA . MET A 1 204 ? -13.999 -5.227 -10.234 1.00 88.69 204 MET A CA 1
ATOM 1670 C C . MET A 1 204 ? -14.551 -5.899 -8.971 1.00 88.69 204 MET A C 1
ATOM 1672 O O . MET A 1 204 ? -15.737 -5.775 -8.665 1.00 88.69 204 MET A O 1
ATOM 1676 N N . LEU A 1 205 ? -13.684 -6.571 -8.211 1.00 86.94 205 LEU A N 1
ATOM 1677 C CA . LEU A 1 205 ? -14.051 -7.286 -6.991 1.00 86.94 205 LEU A CA 1
ATOM 1678 C C . LEU A 1 205 ? -14.203 -6.375 -5.769 1.00 86.94 205 LEU A C 1
ATOM 1680 O O . LEU A 1 205 ? -14.770 -6.814 -4.775 1.00 86.94 205 LEU A O 1
ATOM 1684 N N . PHE A 1 206 ? -13.787 -5.110 -5.839 1.00 85.44 206 PHE A N 1
ATOM 1685 C CA . PHE A 1 206 ? -13.756 -4.187 -4.701 1.00 85.44 206 PHE A CA 1
ATOM 1686 C C . PHE A 1 206 ? -15.086 -4.092 -3.935 1.00 85.44 206 PHE A C 1
ATOM 1688 O O . PHE A 1 206 ? -15.134 -4.246 -2.712 1.00 85.44 206 PHE A O 1
ATOM 1695 N N . LYS A 1 207 ? -16.199 -3.889 -4.653 1.00 84.88 207 LYS A N 1
ATOM 1696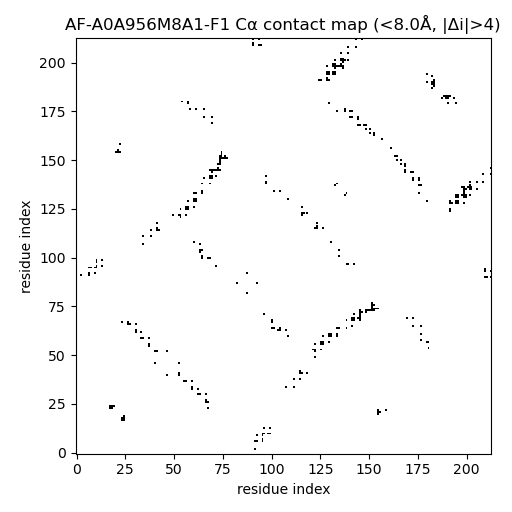 C CA . LYS A 1 207 ? -17.535 -3.811 -4.033 1.00 84.88 207 LYS A CA 1
ATOM 1697 C C . LYS A 1 207 ? -17.980 -5.148 -3.446 1.00 84.88 207 LYS A C 1
ATOM 1699 O O . LYS A 1 207 ? -18.621 -5.170 -2.400 1.00 84.88 207 LYS A O 1
ATOM 1704 N N . PHE A 1 208 ? -17.648 -6.246 -4.120 1.00 85.19 208 PHE A N 1
ATOM 1705 C CA . PHE A 1 208 ? -17.976 -7.588 -3.656 1.00 85.19 208 PHE A CA 1
ATOM 1706 C C . PHE A 1 208 ? -17.203 -7.928 -2.378 1.00 85.19 208 PHE A C 1
ATOM 1708 O O . PHE A 1 208 ? -17.801 -8.388 -1.411 1.00 85.19 208 PHE A O 1
ATOM 1715 N N . SER A 1 209 ? -15.907 -7.607 -2.325 1.00 79.62 209 SER A N 1
ATOM 1716 C CA . SER A 1 209 ? -15.073 -7.852 -1.149 1.00 79.62 209 SER A CA 1
ATOM 1717 C C . SER A 1 209 ? -15.524 -7.077 0.082 1.00 79.62 209 SER A C 1
ATOM 1719 O O . SER A 1 209 ? -15.505 -7.633 1.170 1.00 79.62 209 SER A O 1
ATOM 1721 N N . ILE A 1 210 ? -15.992 -5.833 -0.073 1.00 83.81 210 ILE A N 1
ATOM 1722 C CA . ILE A 1 210 ? -16.502 -5.041 1.061 1.00 83.81 210 ILE A CA 1
ATOM 1723 C C . ILE A 1 210 ? -17.748 -5.678 1.684 1.00 83.81 210 ILE A C 1
ATOM 1725 O O . ILE A 1 210 ? -17.956 -5.542 2.880 1.00 83.81 210 ILE A O 1
ATOM 1729 N N . ASN A 1 211 ? -18.581 -6.354 0.890 1.00 84.69 211 ASN A N 1
ATOM 1730 C CA . ASN A 1 211 ? -19.755 -7.053 1.414 1.00 84.69 211 ASN A CA 1
ATOM 1731 C C . ASN A 1 211 ? -19.416 -8.417 2.031 1.00 84.69 211 ASN A C 1
ATOM 1733 O O . ASN A 1 211 ? -20.245 -8.974 2.745 1.00 84.69 211 ASN A O 1
ATOM 1737 N N . LEU A 1 212 ? -18.256 -8.979 1.691 1.00 81.50 212 LEU A N 1
ATOM 1738 C CA . LEU A 1 212 ? -17.822 -10.300 2.138 1.00 81.50 212 LEU A CA 1
ATOM 1739 C C . LEU A 1 212 ? -17.045 -10.234 3.466 1.00 81.50 212 LEU A C 1
ATOM 1741 O O . LEU A 1 212 ? -17.058 -11.206 4.219 1.00 81.50 212 LEU A O 1
ATOM 1745 N N . ILE A 1 213 ? -16.375 -9.105 3.726 1.00 76.19 213 ILE A N 1
ATOM 1746 C CA . ILE A 1 213 ? -15.650 -8.782 4.970 1.00 76.19 213 ILE A CA 1
ATOM 1747 C C . ILE A 1 213 ? -16.624 -8.271 6.033 1.00 76.19 213 ILE A C 1
ATOM 1749 O O . ILE A 1 213 ? -16.511 -8.745 7.185 1.00 76.19 213 ILE A O 1
#

Radius of gyration: 17.91 Å; Cα contacts (8 Å, |Δi|>4): 207; chains: 1; bounding box: 54×30×46 Å

Foldseek 3Di:
DDLVVVLVVLLVVVVVLLVPFPQSVVLVVVLVVLLVVLLVVLVDPPPPPPVVLLLSLLLNLQSLLLSPLLPVPLACPVVVVVVVVDPDDQLSNLVSSLVSSLVRSVVSLVVCVVSQVVDDPVSNLSNVLSNLLNSFLLSLVSNVLSVPDPHHDDRPDDDPPPPSPVDPSSVVSCCSSCQLVVLCVPPVVCSSVVSNVSSVVRVVCVSVSSVVD

Solvent-accessible surface area (backbone atoms only — not comparable to full-atom values): 11806 Å² total; per-residue (Å²): 131,78,66,65,67,57,37,53,54,51,36,52,50,50,54,54,52,39,77,66,32,62,67,52,46,48,43,52,49,52,43,50,50,48,51,55,53,48,51,57,65,70,69,43,86,81,71,77,59,60,68,58,54,41,55,49,42,50,50,57,56,38,43,54,50,63,65,47,43,61,49,60,54,20,58,37,66,81,52,47,69,66,50,74,76,42,99,65,59,67,51,58,54,53,47,27,53,53,53,43,49,44,56,54,34,48,53,57,47,61,68,46,46,75,61,42,71,74,50,60,69,70,50,39,50,41,43,56,20,40,43,44,19,39,65,25,31,35,43,50,54,30,46,53,52,21,68,72,51,83,62,69,56,70,77,82,66,69,83,81,89,58,65,83,75,78,44,73,58,61,61,60,55,43,50,64,65,45,47,65,55,51,36,35,75,75,46,66,86,47,24,50,58,50,31,41,52,46,13,53,50,19,60,70,40,46,70,59,49,47,75,73,102

Secondary structure (DSSP, 8-state):
--HHHHHHHHHHHHHHHHHH-HHHHHHHHHHHHHHHHHHHHHH-TT---HHHHHHHHHHHHHHHHHHHGGGHHHHHTTTHHHHHHS---HHHHHHHHHHHHHHHHHHHHHHHHHHHTTS-HHHHHHHHHHHHHIIIIIHHHHHHHHHT--PPP-TTS-STT--TT--HHHHHTTHHHHHHHHHHHHHTTSHHHHHHHHHHHHHHHHHHHHHH-

Nearest PDB structures (foldseek):
  8wd6-assembly1_B  TM=5.320E-01  e=2.390E-01  Arabidopsis thaliana
  8k0x-assembly1_C  TM=6.439E-01  e=7.140E-01  Arabidopsis thaliana
  8iwk-assembly1_A  TM=5.074E-01  e=2.757E-01  Arabidopsis thaliana
  8wd6-assembly1_A  TM=5.088E-01  e=3.032E-01  Arabidopsis thaliana
  8i3c-assembly1_B  TM=5.010E-01  e=1.603E+00  Arabidopsis thaliana

Sequence (213 aa):
MEKLPILRILILVEIKSILRSKYLKHNILSNCYAVLIALFFIGDKNYTNEIFLIIWTCIIVAFPVIGISPFFFSKDGTIYQAFLIRNISCNLYVEAKIVFVIMYALVFYAILTPFILQCKGIVIFTYFAGALYYLTFSLIVMTYYSSFDKYKIDHKKSLFFNFSGFSFTKVILAVPIMTPLFFWESTRKYSVGLMILFGILGIMLFKFSINLI

pLDDT: mean 77.3, std 11.8, range [41.38, 93.12]

Mean predicted aligned error: 8.36 Å